Protein AF-J9EJA0-F1 (afdb_monomer_lite)

Organism: Wuchereria bancrofti (NCBI:txid6293)

Structure (mmCIF, N/CA/C/O backbone):
data_AF-J9EJA0-F1
#
_entry.id   AF-J9EJA0-F1
#
loop_
_atom_site.group_PDB
_atom_site.id
_atom_site.type_symbol
_atom_site.label_atom_id
_atom_site.label_alt_id
_atom_site.label_comp_id
_atom_site.label_asym_id
_atom_site.label_entity_id
_atom_site.label_seq_id
_atom_site.pdbx_PDB_ins_code
_atom_site.Cartn_x
_atom_site.Cartn_y
_atom_site.Cartn_z
_atom_site.occupancy
_atom_site.B_iso_or_equiv
_atom_site.auth_seq_id
_atom_site.auth_comp_id
_atom_site.auth_asym_id
_atom_site.auth_atom_id
_atom_site.pdbx_PDB_model_num
ATOM 1 N N . SER A 1 1 ? -12.174 -4.140 -6.783 1.00 73.62 1 SER A N 1
ATOM 2 C CA . SER A 1 1 ? -11.331 -4.718 -7.859 1.00 73.62 1 SER A CA 1
ATOM 3 C C . SER A 1 1 ? -11.895 -6.058 -8.311 1.00 73.62 1 SER A C 1
ATOM 5 O O . SER A 1 1 ? -12.292 -6.842 -7.456 1.00 73.62 1 SER A O 1
ATOM 7 N N . LYS A 1 2 ? -11.915 -6.357 -9.620 1.00 82.69 2 LYS A N 1
ATOM 8 C CA . LYS A 1 2 ? -12.312 -7.689 -10.129 1.00 82.69 2 LYS A CA 1
ATOM 9 C C . LYS A 1 2 ? -11.277 -8.779 -9.799 1.00 82.69 2 LYS A C 1
ATOM 11 O O . LYS A 1 2 ? -11.635 -9.946 -9.698 1.00 82.69 2 LYS A O 1
ATOM 16 N N . SER A 1 3 ? -10.019 -8.401 -9.556 1.00 87.31 3 SER A N 1
ATOM 17 C CA . SER A 1 3 ? -8.949 -9.337 -9.195 1.00 87.31 3 SER A CA 1
ATOM 18 C C . SER A 1 3 ? -9.059 -9.790 -7.739 1.00 87.31 3 SER A C 1
ATOM 20 O O . SER A 1 3 ? -8.931 -8.975 -6.821 1.00 87.31 3 SER A O 1
ATOM 22 N N . ASN A 1 4 ? -9.238 -11.098 -7.534 1.00 89.50 4 ASN A N 1
ATOM 23 C CA . ASN A 1 4 ? -9.249 -11.721 -6.206 1.00 89.50 4 ASN A CA 1
ATOM 24 C C . ASN A 1 4 ? -7.933 -11.460 -5.456 1.00 89.50 4 ASN A C 1
ATOM 26 O O . ASN A 1 4 ? -7.957 -11.163 -4.268 1.00 89.50 4 ASN A O 1
ATOM 30 N N . THR A 1 5 ? -6.798 -11.494 -6.161 1.00 86.94 5 THR A N 1
ATOM 31 C CA . THR A 1 5 ? -5.463 -11.249 -5.595 1.00 86.94 5 THR A CA 1
ATOM 32 C C . THR A 1 5 ? -5.332 -9.847 -5.015 1.00 86.94 5 THR A C 1
ATOM 34 O O . THR A 1 5 ? -4.801 -9.686 -3.919 1.00 86.94 5 THR A O 1
ATOM 37 N N . ILE A 1 6 ? -5.843 -8.837 -5.729 1.00 87.88 6 ILE A N 1
ATOM 38 C CA . ILE A 1 6 ? -5.840 -7.454 -5.238 1.00 87.88 6 ILE A CA 1
ATOM 39 C C . ILE A 1 6 ? -6.717 -7.355 -3.991 1.00 87.88 6 ILE A C 1
ATOM 41 O O . ILE A 1 6 ? -6.265 -6.835 -2.977 1.00 87.88 6 ILE A O 1
ATOM 45 N N . ARG A 1 7 ? -7.945 -7.893 -4.034 1.00 92.69 7 ARG A N 1
ATOM 46 C CA . ARG A 1 7 ? -8.862 -7.835 -2.882 1.00 92.69 7 ARG A CA 1
ATOM 47 C C . ARG A 1 7 ? -8.290 -8.542 -1.649 1.00 92.69 7 ARG A C 1
ATOM 49 O O . ARG A 1 7 ? -8.362 -7.985 -0.561 1.00 92.69 7 ARG A O 1
ATOM 56 N N . ALA A 1 8 ? -7.661 -9.705 -1.823 1.00 91.44 8 ALA A N 1
ATOM 57 C CA . ALA A 1 8 ? -7.012 -10.442 -0.737 1.00 91.44 8 ALA A CA 1
ATOM 58 C C . ALA A 1 8 ? -5.827 -9.673 -0.143 1.00 91.44 8 ALA A C 1
ATOM 60 O O . ALA A 1 8 ? -5.686 -9.606 1.076 1.00 91.44 8 ALA A O 1
ATOM 61 N N . CYS A 1 9 ? -5.010 -9.043 -0.992 1.00 88.69 9 CYS A N 1
ATOM 62 C CA . CYS A 1 9 ? -3.911 -8.197 -0.539 1.00 88.69 9 CYS A CA 1
ATOM 63 C C . CYS A 1 9 ? -4.429 -6.987 0.254 1.00 88.69 9 CYS A C 1
ATOM 65 O O . CYS A 1 9 ? -3.963 -6.756 1.364 1.00 88.69 9 CYS A O 1
ATOM 67 N N . CYS A 1 10 ? -5.445 -6.277 -0.250 1.00 91.31 10 CYS A N 1
ATOM 68 C CA . CYS A 1 10 ? -6.055 -5.151 0.462 1.00 91.31 10 CYS A CA 1
ATOM 69 C C . CYS A 1 10 ? -6.640 -5.563 1.821 1.00 91.31 10 CYS A C 1
ATOM 71 O O . CYS A 1 10 ? -6.399 -4.877 2.811 1.00 91.31 10 CYS A O 1
ATOM 73 N N . ALA A 1 11 ? -7.364 -6.686 1.884 1.00 94.31 11 ALA A N 1
ATOM 74 C CA . ALA A 1 11 ? -7.917 -7.195 3.137 1.00 94.31 11 ALA A CA 1
ATOM 75 C C . ALA A 1 11 ? -6.809 -7.522 4.151 1.00 94.31 11 ALA A C 1
ATOM 77 O O . ALA A 1 11 ? -6.893 -7.115 5.307 1.00 94.31 11 ALA A O 1
ATOM 78 N N . SER A 1 12 ? -5.74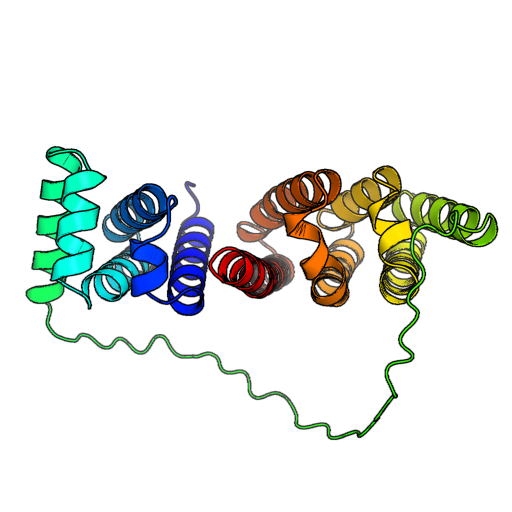0 -8.191 3.705 1.00 94.19 12 SER A N 1
ATOM 79 C CA . SER A 1 12 ? -4.587 -8.529 4.549 1.00 94.19 12 SER A CA 1
ATOM 80 C C . SER A 1 12 ? -3.867 -7.282 5.074 1.00 94.19 12 SER A C 1
ATOM 82 O O . SER A 1 12 ? -3.577 -7.197 6.263 1.00 94.19 12 SER A O 1
ATOM 84 N N . LEU A 1 13 ? -3.632 -6.281 4.219 1.00 91.38 13 LEU A N 1
ATOM 85 C CA . LEU A 1 13 ? -2.982 -5.027 4.614 1.00 91.38 13 LEU A CA 1
ATOM 86 C C . LEU A 1 13 ? -3.823 -4.222 5.608 1.00 91.38 13 LEU A C 1
ATOM 88 O O . LEU A 1 13 ? -3.268 -3.657 6.549 1.00 91.38 13 LEU A O 1
ATOM 92 N N . LEU A 1 14 ? -5.147 -4.187 5.424 1.00 93.12 14 LEU A N 1
ATOM 93 C CA . LEU A 1 14 ? -6.050 -3.515 6.357 1.00 93.12 14 LEU A CA 1
ATOM 94 C C . LEU A 1 14 ? -6.030 -4.191 7.733 1.00 93.12 14 LEU A C 1
ATOM 96 O O . LEU A 1 14 ? -5.915 -3.505 8.743 1.00 93.12 14 LEU A O 1
ATOM 100 N N . VAL A 1 15 ? -6.073 -5.524 7.774 1.00 94.62 15 VAL A N 1
ATOM 101 C CA . VAL A 1 15 ? -5.943 -6.284 9.026 1.00 94.62 15 VAL A CA 1
ATOM 102 C C . VAL A 1 15 ? -4.603 -6.000 9.706 1.00 94.62 15 VAL A C 1
ATOM 104 O O . VAL A 1 15 ? -4.598 -5.610 10.870 1.00 94.62 15 VAL A O 1
ATOM 107 N N . LYS A 1 16 ? -3.482 -6.083 8.975 1.00 92.06 16 LYS A N 1
ATOM 108 C CA . LYS A 1 16 ? -2.142 -5.770 9.509 1.00 92.06 16 LYS A CA 1
ATOM 109 C C . LYS A 1 16 ? -2.052 -4.345 10.062 1.00 92.06 16 LYS A C 1
ATOM 111 O O . LYS A 1 16 ? -1.334 -4.099 11.030 1.00 92.06 16 LYS A O 1
ATOM 116 N N . LEU A 1 17 ? -2.755 -3.389 9.452 1.00 90.62 17 LEU A N 1
ATOM 117 C CA . LEU A 1 17 ? -2.833 -2.021 9.962 1.00 90.62 17 LEU A CA 1
ATOM 118 C C . LEU A 1 17 ? -3.588 -1.967 11.298 1.00 90.62 17 LEU A C 1
ATOM 120 O O . LEU A 1 17 ? -3.088 -1.356 12.239 1.00 90.62 17 LEU A O 1
ATOM 124 N N . VAL A 1 18 ? -4.748 -2.624 11.397 1.00 91.75 18 VAL A N 1
ATOM 125 C CA . VAL A 1 18 ? -5.539 -2.688 12.640 1.00 91.75 18 VAL A CA 1
ATOM 126 C C . VAL A 1 18 ? -4.760 -3.384 13.759 1.00 91.75 18 VAL A C 1
ATOM 128 O O . VAL A 1 18 ? -4.710 -2.861 14.868 1.00 91.75 18 VAL A O 1
ATOM 131 N N . GLU A 1 19 ? -4.086 -4.501 13.471 1.00 92.31 19 GLU A N 1
ATOM 132 C CA . GLU A 1 19 ? -3.209 -5.199 14.426 1.00 92.31 19 GLU A CA 1
ATOM 133 C C . GLU A 1 19 ? -2.108 -4.279 14.966 1.00 92.31 19 GLU A C 1
ATOM 135 O O . GLU A 1 19 ? -1.826 -4.275 16.162 1.00 92.31 19 GLU A O 1
ATOM 140 N N . ARG A 1 20 ? -1.504 -3.464 14.092 1.00 87.00 20 ARG A N 1
ATOM 141 C CA . ARG A 1 20 ? -0.437 -2.532 14.479 1.00 87.00 20 ARG A CA 1
ATOM 142 C C . ARG A 1 20 ? -0.919 -1.339 15.283 1.00 87.00 20 ARG A C 1
ATOM 144 O O . ARG A 1 20 ? -0.218 -0.916 16.199 1.00 87.00 20 ARG A O 1
ATOM 151 N N . LEU A 1 21 ? -2.064 -0.768 14.920 1.00 88.12 21 LEU A N 1
ATOM 152 C CA . LEU A 1 21 ? -2.684 0.299 15.705 1.00 88.12 21 LEU A CA 1
ATOM 153 C C . LEU A 1 21 ? -3.133 -0.228 17.073 1.00 88.12 21 LEU A C 1
ATOM 155 O O . LEU A 1 21 ? -3.083 0.501 18.063 1.00 88.12 21 LEU A O 1
ATOM 159 N N . GLY A 1 22 ? -3.535 -1.498 17.117 1.00 90.38 22 GLY A N 1
ATOM 160 C CA . GLY A 1 22 ? -4.263 -2.106 18.216 1.00 90.38 22 GLY A CA 1
ATOM 161 C C . GLY A 1 22 ? -5.769 -1.851 18.065 1.00 90.38 22 GLY A C 1
ATOM 162 O O . GLY A 1 22 ? -6.167 -0.744 17.684 1.00 90.38 22 GLY A O 1
ATOM 163 N N . PRO A 1 23 ? -6.631 -2.836 18.379 1.00 91.44 23 PRO A N 1
ATOM 164 C CA . PRO A 1 23 ? -8.071 -2.739 18.136 1.00 91.44 23 PRO A CA 1
ATOM 165 C C . PRO A 1 23 ? -8.718 -1.567 18.881 1.00 91.44 23 PRO A C 1
ATOM 167 O O . PRO A 1 23 ? -9.494 -0.831 18.286 1.00 91.44 23 PRO A O 1
ATOM 170 N N . VAL A 1 24 ? -8.327 -1.311 20.133 1.00 91.69 24 VAL A N 1
ATOM 171 C CA . VAL A 1 24 ? -8.851 -0.189 20.934 1.00 91.69 24 VAL A CA 1
ATOM 172 C C . VAL A 1 24 ? -8.568 1.166 20.275 1.00 91.69 24 VAL A C 1
ATOM 174 O O . VAL A 1 24 ? -9.471 1.987 20.129 1.00 91.69 24 VAL A O 1
ATOM 177 N N . ASN A 1 25 ? -7.337 1.390 19.808 1.00 90.81 25 ASN A N 1
ATOM 178 C CA . ASN A 1 25 ? -6.970 2.637 19.130 1.00 90.81 25 ASN A CA 1
ATOM 179 C C . ASN A 1 25 ? -7.632 2.749 17.751 1.00 90.81 25 ASN A C 1
ATOM 181 O O . ASN A 1 25 ? -7.999 3.842 17.327 1.00 90.81 25 ASN A O 1
ATOM 185 N N . ALA A 1 26 ? -7.795 1.627 17.045 1.00 91.19 26 ALA A N 1
ATOM 186 C CA . ALA A 1 26 ? -8.499 1.598 15.769 1.00 91.19 26 ALA A CA 1
ATOM 187 C C . ALA A 1 26 ? -9.985 1.963 15.931 1.00 91.19 26 ALA A C 1
ATOM 189 O O . ALA A 1 26 ? -10.513 2.674 15.080 1.00 91.19 26 ALA A O 1
ATOM 190 N N . ILE A 1 27 ? -10.628 1.530 17.023 1.00 93.31 27 ILE A N 1
ATOM 191 C CA . ILE A 1 27 ? -12.010 1.888 17.386 1.00 93.31 27 ILE A CA 1
ATOM 192 C C . ILE A 1 27 ? -12.122 3.363 17.778 1.00 93.31 27 ILE A C 1
ATOM 194 O O . ILE A 1 27 ? -13.033 4.050 17.329 1.00 93.31 27 ILE A O 1
ATOM 198 N N . GLY A 1 28 ? -11.180 3.866 18.580 1.00 89.75 28 GLY A N 1
ATOM 199 C CA . GLY A 1 28 ? -11.157 5.270 19.007 1.00 89.75 28 GLY A CA 1
ATOM 200 C C . GLY A 1 28 ? -10.751 6.268 17.914 1.00 89.75 28 GLY A C 1
ATOM 201 O O . GLY A 1 28 ? -10.810 7.476 18.132 1.00 89.75 28 GLY A O 1
ATOM 202 N N . SER A 1 29 ? -10.317 5.791 16.746 1.00 88.62 29 SER A N 1
ATOM 203 C CA . SER A 1 29 ? -9.863 6.634 15.641 1.00 88.62 29 SER A CA 1
ATOM 204 C C . SER A 1 29 ? -11.028 7.231 14.851 1.00 88.62 29 SER A C 1
ATOM 206 O O . SER A 1 29 ? -12.030 6.570 14.589 1.00 88.62 29 SER A O 1
ATOM 208 N N . VAL A 1 30 ? -10.838 8.447 14.329 1.00 88.44 30 VAL A N 1
ATOM 209 C CA . VAL A 1 30 ? -11.750 9.077 13.350 1.00 88.44 30 VAL A CA 1
ATOM 210 C C . VAL A 1 30 ? -11.919 8.251 12.068 1.00 88.44 30 VAL A C 1
ATOM 212 O O . VAL A 1 30 ? -12.890 8.417 11.334 1.00 88.44 30 VAL A O 1
ATOM 215 N N . GLU A 1 31 ? -10.979 7.342 11.801 1.00 89.00 31 GLU A N 1
ATOM 216 C CA . GLU A 1 31 ? -10.987 6.440 10.649 1.00 89.00 31 GLU A CA 1
ATOM 217 C C . GLU A 1 31 ? -11.770 5.139 10.900 1.00 89.00 31 GLU A C 1
ATOM 219 O O . GLU A 1 31 ? -11.965 4.355 9.967 1.00 89.00 31 GLU A O 1
ATOM 224 N N . PHE A 1 32 ? -12.270 4.912 12.123 1.00 93.19 32 PHE A N 1
ATOM 225 C CA . PHE A 1 32 ? -13.040 3.717 12.477 1.00 93.19 32 PHE A CA 1
ATOM 226 C C . PHE A 1 32 ? -14.184 3.391 11.498 1.00 93.19 32 PHE A C 1
ATOM 228 O O . PHE A 1 32 ? -14.238 2.240 11.050 1.00 93.19 32 PHE A O 1
ATOM 235 N N . PRO A 1 33 ? -15.043 4.350 11.074 1.00 93.19 33 PRO A N 1
ATOM 236 C CA . PRO A 1 33 ? -16.122 4.056 10.131 1.00 93.19 33 PRO A CA 1
ATOM 237 C C . PRO A 1 33 ? -15.594 3.451 8.825 1.00 93.19 33 PRO A C 1
ATOM 239 O O . PRO A 1 33 ? -16.187 2.521 8.280 1.00 93.19 33 PRO A O 1
ATOM 242 N N . ARG A 1 34 ? -14.435 3.919 8.339 1.00 92.56 34 ARG A N 1
ATOM 243 C CA . ARG A 1 34 ? -13.796 3.395 7.122 1.00 92.56 34 ARG A CA 1
ATOM 244 C C . ARG A 1 34 ? -13.192 2.011 7.334 1.00 92.56 34 ARG A C 1
ATOM 246 O O . ARG A 1 34 ? -13.284 1.175 6.433 1.00 92.56 34 ARG A O 1
ATOM 253 N N . PHE A 1 35 ? -12.609 1.746 8.503 1.00 94.00 35 PHE A N 1
ATOM 254 C CA . PHE A 1 35 ? -12.096 0.416 8.837 1.00 94.00 35 PHE A CA 1
ATOM 255 C C . PHE A 1 35 ? -13.217 -0.620 8.880 1.00 94.00 35 PHE A C 1
ATOM 257 O O . PHE A 1 35 ? -13.146 -1.622 8.165 1.00 94.00 35 PHE A O 1
ATOM 264 N N . VAL A 1 36 ? -14.267 -0.369 9.664 1.00 95.50 36 VAL A N 1
ATOM 265 C CA . VAL A 1 36 ? -15.338 -1.351 9.872 1.00 95.50 36 VAL A CA 1
ATOM 266 C C . VAL A 1 36 ? -16.151 -1.594 8.596 1.00 95.50 36 VAL A C 1
ATOM 268 O O . VAL A 1 36 ? -16.418 -2.747 8.266 1.00 95.50 36 VAL A O 1
ATOM 271 N N . THR A 1 37 ? -16.457 -0.556 7.808 1.00 95.06 37 THR A N 1
ATOM 272 C CA . THR A 1 37 ? -17.172 -0.715 6.525 1.00 95.06 37 THR A CA 1
ATOM 273 C C . THR A 1 37 ? -16.346 -1.491 5.501 1.00 95.06 37 THR A C 1
ATOM 275 O O . THR A 1 37 ? -16.864 -2.393 4.842 1.00 95.06 37 THR A O 1
ATOM 278 N N . SER A 1 38 ? -15.042 -1.218 5.402 1.00 95.75 38 SER A N 1
ATOM 279 C CA . SER A 1 38 ? -14.148 -1.957 4.500 1.00 95.75 38 SER A CA 1
ATOM 280 C C . SER A 1 38 ? -14.021 -3.428 4.903 1.00 95.75 38 SER A C 1
ATOM 282 O O . SER A 1 38 ? -14.089 -4.316 4.053 1.00 95.75 38 SER A O 1
ATOM 284 N N . LEU A 1 39 ? -13.880 -3.706 6.202 1.00 96.75 39 LEU A N 1
ATOM 285 C CA . LEU A 1 39 ? -13.834 -5.073 6.721 1.00 96.75 39 LEU A CA 1
ATOM 286 C C . LEU A 1 39 ? -15.160 -5.812 6.511 1.00 96.75 39 LEU A C 1
ATOM 288 O O . LEU A 1 39 ? -15.138 -6.987 6.145 1.00 96.75 39 LEU A O 1
ATOM 292 N N . LEU A 1 40 ? -16.299 -5.128 6.658 1.00 96.06 40 LEU A N 1
ATOM 293 C CA . LEU A 1 40 ? -17.626 -5.675 6.371 1.00 96.06 40 LEU A CA 1
ATOM 294 C C . LEU A 1 40 ? -17.785 -6.049 4.893 1.00 96.06 40 LEU A C 1
ATOM 296 O O . LEU A 1 40 ? -18.286 -7.133 4.583 1.00 96.06 40 LEU A O 1
ATOM 300 N N . LEU A 1 41 ? -17.296 -5.203 3.982 1.00 95.81 41 LEU A N 1
ATOM 301 C CA . LEU A 1 41 ? -17.247 -5.520 2.554 1.00 95.81 41 LEU A CA 1
ATOM 302 C C . LEU A 1 41 ? -16.388 -6.764 2.288 1.00 95.81 41 LEU A C 1
ATOM 304 O O . LEU A 1 41 ? -16.821 -7.664 1.567 1.00 95.81 41 LEU A O 1
ATOM 308 N N . PHE A 1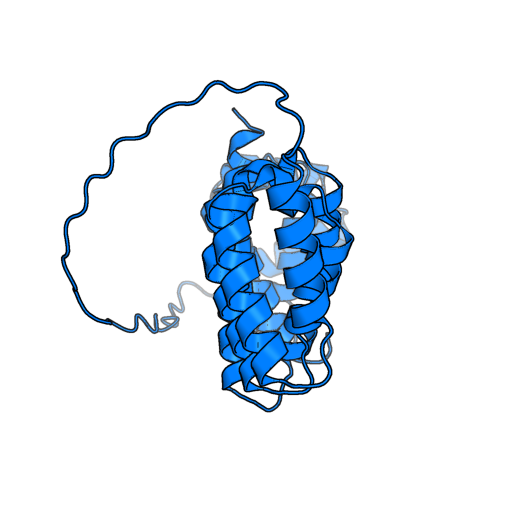 42 ? -15.201 -6.858 2.897 1.00 96.81 42 PHE A N 1
ATOM 309 C CA . PHE A 1 42 ? -14.342 -8.034 2.741 1.00 96.81 42 PHE A CA 1
ATOM 310 C C . PHE A 1 42 ? -14.973 -9.297 3.325 1.00 96.81 42 PHE A C 1
ATOM 312 O O . PHE A 1 42 ? -14.948 -10.332 2.666 1.00 96.81 42 PHE A O 1
ATOM 319 N N . ALA A 1 43 ? -15.603 -9.224 4.499 1.00 96.25 43 ALA A N 1
ATOM 320 C CA . ALA A 1 43 ? -16.232 -10.363 5.173 1.00 96.25 43 ALA A CA 1
ATOM 321 C C . ALA A 1 43 ? -17.362 -11.022 4.358 1.00 96.25 43 ALA A C 1
ATOM 323 O O . ALA A 1 43 ? -17.694 -12.191 4.588 1.00 96.25 43 ALA A O 1
ATOM 324 N N . ARG A 1 44 ? -17.916 -10.290 3.383 1.00 94.62 44 ARG A N 1
ATOM 325 C CA . ARG A 1 44 ? -18.986 -10.721 2.470 1.00 94.62 44 ARG A CA 1
ATOM 326 C C . ARG A 1 44 ? -18.516 -10.956 1.027 1.00 94.62 44 ARG A C 1
ATOM 328 O O . ARG A 1 44 ? -19.346 -11.188 0.154 1.00 94.62 44 ARG A O 1
ATOM 335 N N . ASP A 1 45 ? -17.209 -10.923 0.757 1.00 96.56 45 ASP A N 1
ATOM 336 C CA . ASP A 1 45 ? -16.643 -11.132 -0.585 1.00 96.56 45 ASP A CA 1
ATOM 337 C C . ASP A 1 45 ? -17.026 -12.497 -1.200 1.00 96.56 45 ASP A C 1
ATOM 339 O O . ASP A 1 45 ? -17.263 -13.478 -0.504 1.00 96.56 45 ASP A O 1
ATOM 343 N N . ALA A 1 46 ? -17.032 -12.634 -2.525 1.00 93.62 46 ALA A N 1
ATOM 344 C CA . ALA A 1 46 ? -17.255 -13.938 -3.163 1.00 93.62 46 ALA A CA 1
ATOM 345 C C . ALA A 1 46 ? -16.079 -14.919 -2.951 1.00 93.62 46 ALA A C 1
ATOM 347 O O . ALA A 1 46 ? -16.268 -16.138 -2.925 1.00 93.62 46 ALA A O 1
ATOM 348 N N . ASN A 1 47 ? -14.861 -14.410 -2.747 1.00 94.44 47 ASN A N 1
ATOM 349 C CA . ASN A 1 47 ? -13.668 -15.214 -2.502 1.00 94.44 47 ASN A CA 1
ATOM 350 C C . ASN A 1 47 ? -13.535 -15.601 -1.016 1.00 94.44 47 ASN A C 1
ATOM 352 O O . ASN A 1 47 ? -13.580 -14.745 -0.135 1.00 94.44 47 ASN A O 1
ATOM 356 N N . VAL A 1 48 ? -13.323 -16.894 -0.744 1.00 93.19 48 VAL A N 1
ATOM 357 C CA . VAL A 1 48 ? -13.234 -17.440 0.623 1.00 93.19 48 VAL A CA 1
ATOM 358 C C . VAL A 1 48 ? -12.112 -16.785 1.427 1.00 93.19 48 VAL A C 1
ATOM 360 O O . VAL A 1 48 ? -12.352 -16.372 2.555 1.00 93.19 48 VAL A O 1
ATOM 363 N N . THR A 1 49 ? -10.912 -16.650 0.859 1.00 93.44 49 THR A N 1
ATOM 364 C CA . THR A 1 49 ? -9.757 -16.067 1.555 1.00 93.44 49 THR A CA 1
ATOM 365 C C . THR A 1 49 ? -10.036 -14.624 1.960 1.00 93.44 49 THR A C 1
ATOM 367 O O . THR A 1 49 ? -9.861 -14.279 3.123 1.00 93.44 49 THR A O 1
ATOM 370 N N . VAL A 1 50 ? -10.557 -13.806 1.036 1.00 95.81 50 VAL A N 1
ATOM 371 C CA . VAL A 1 50 ? -10.934 -12.410 1.325 1.00 95.81 50 VAL A CA 1
ATOM 372 C C . VAL A 1 50 ? -11.983 -12.348 2.437 1.00 95.81 50 VAL A C 1
ATOM 374 O O . VAL A 1 50 ? -11.821 -11.574 3.382 1.00 95.81 50 VAL A O 1
ATOM 377 N N . ARG A 1 51 ? -13.013 -13.208 2.372 1.00 96.19 51 ARG A N 1
ATOM 378 C CA . ARG A 1 51 ? -14.031 -13.303 3.430 1.00 96.19 51 ARG A CA 1
ATOM 379 C C . ARG A 1 51 ? -13.449 -13.613 4.785 1.00 96.19 51 ARG A C 1
ATOM 381 O O . ARG A 1 51 ? -13.801 -12.942 5.749 1.00 96.19 51 ARG A O 1
ATOM 388 N N . GLN A 1 52 ? -12.601 -14.632 4.875 1.00 95.19 52 GLN A N 1
ATOM 389 C CA . GLN A 1 52 ? -12.050 -15.034 6.164 1.00 95.19 52 GLN A CA 1
ATOM 390 C C . GLN A 1 52 ? -11.139 -13.949 6.738 1.00 95.19 52 GLN A C 1
ATOM 392 O O . GLN A 1 52 ? -11.237 -13.650 7.924 1.00 95.19 52 GLN A O 1
ATOM 397 N N . THR A 1 53 ? -10.343 -13.275 5.903 1.00 96.19 53 THR A N 1
ATOM 398 C CA . THR A 1 53 ? -9.542 -12.125 6.344 1.00 96.19 53 THR A CA 1
ATOM 399 C C . THR A 1 53 ? -10.416 -10.969 6.842 1.00 96.19 53 THR A C 1
ATOM 401 O O . THR A 1 53 ? -10.134 -10.406 7.897 1.00 96.19 53 THR A O 1
ATOM 404 N N . GLY A 1 54 ? -11.508 -10.640 6.142 1.00 96.69 54 GLY A N 1
ATOM 405 C CA . GLY A 1 54 ? -12.453 -9.611 6.594 1.00 96.69 54 GLY A CA 1
ATOM 406 C C . GLY A 1 54 ? -13.111 -9.961 7.931 1.00 96.69 54 GLY A C 1
ATOM 407 O O . GLY A 1 54 ? -13.136 -9.139 8.845 1.00 96.69 54 GLY A O 1
ATOM 408 N N . LYS A 1 55 ? -13.572 -11.210 8.081 1.00 96.12 55 LYS A N 1
ATOM 409 C CA . LYS A 1 55 ? -14.145 -11.723 9.335 1.00 96.12 55 LYS A CA 1
ATOM 410 C C . LYS A 1 55 ? -13.153 -11.683 10.492 1.00 96.12 55 LYS A C 1
ATOM 412 O O . LYS A 1 55 ? -13.530 -11.297 11.593 1.00 96.12 55 LYS A O 1
ATOM 417 N N . TYR A 1 56 ? -11.898 -12.043 10.237 1.00 96.00 56 TYR A N 1
ATOM 418 C CA . TYR A 1 56 ? -10.831 -11.938 11.226 1.00 96.00 56 TYR A CA 1
ATOM 419 C C . TYR A 1 56 ? -10.646 -10.490 11.701 1.00 96.00 56 TYR A C 1
ATOM 421 O O . TYR A 1 56 ? -10.622 -10.249 12.904 1.00 96.00 56 TYR A O 1
ATOM 429 N N . GLY A 1 57 ? -10.606 -9.519 10.783 1.00 96.19 57 GLY A N 1
ATOM 430 C CA . GLY A 1 57 ? -10.499 -8.105 11.152 1.00 96.19 57 GLY A CA 1
ATOM 431 C C . GLY A 1 57 ? -11.697 -7.591 11.960 1.00 96.19 57 GLY A C 1
ATOM 432 O O . GLY A 1 57 ? -11.502 -6.859 12.926 1.00 96.19 57 GLY A O 1
ATOM 433 N N . ILE A 1 58 ? -12.925 -8.004 11.622 1.00 96.25 58 ILE A N 1
ATOM 434 C CA . ILE A 1 58 ? -14.123 -7.667 12.418 1.00 96.25 58 ILE A CA 1
ATOM 435 C C . ILE A 1 58 ? -14.011 -8.255 13.822 1.00 96.25 58 ILE A C 1
ATOM 437 O O . ILE A 1 58 ? -14.215 -7.537 14.796 1.00 96.25 58 ILE A O 1
ATOM 441 N N . ARG A 1 59 ? -13.627 -9.532 13.929 1.00 94.75 59 ARG A N 1
ATOM 442 C CA . ARG A 1 59 ? -13.420 -10.197 15.219 1.00 94.75 59 ARG A CA 1
ATOM 443 C C . ARG A 1 59 ? -12.351 -9.500 16.054 1.00 94.75 59 ARG A C 1
ATOM 445 O O . ARG A 1 59 ? -12.503 -9.417 17.263 1.00 94.75 59 ARG A O 1
ATOM 452 N N . LEU A 1 60 ? -11.272 -9.034 15.426 1.00 94.81 60 LEU A N 1
ATOM 453 C CA . LEU A 1 60 ? -10.201 -8.303 16.098 1.00 94.81 60 LEU A CA 1
ATOM 454 C C . LEU A 1 60 ? -10.725 -6.999 16.719 1.00 94.81 60 LEU A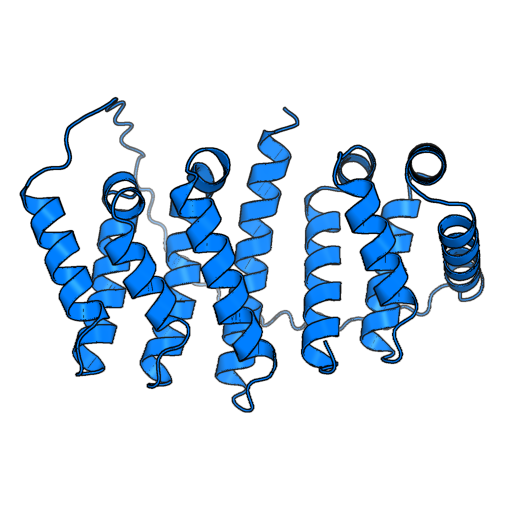 C 1
ATOM 456 O O . LEU A 1 60 ? -10.407 -6.708 17.867 1.00 94.81 60 LEU A O 1
ATOM 460 N N . LEU A 1 61 ? -11.561 -6.247 15.995 1.00 94.56 61 LEU A N 1
ATOM 461 C CA . LEU A 1 61 ? -12.197 -5.030 16.515 1.00 94.56 61 LEU A CA 1
ATOM 462 C C . LEU A 1 61 ? -13.244 -5.339 17.597 1.00 94.56 61 LEU A C 1
ATOM 464 O O . LEU A 1 61 ? -13.315 -4.635 18.598 1.00 94.56 61 LEU A O 1
ATOM 468 N N . SER A 1 62 ? -14.018 -6.413 17.451 1.00 93.00 62 SER A N 1
ATOM 469 C CA . SER A 1 62 ? -15.076 -6.768 18.403 1.00 93.00 62 SER A CA 1
ATOM 470 C C . SER A 1 62 ? -14.562 -7.410 19.699 1.00 93.00 62 SER A C 1
ATOM 472 O O . SER A 1 62 ? -15.359 -7.913 20.476 1.00 93.00 62 SER A O 1
ATOM 474 N N . GLN A 1 63 ? -13.249 -7.453 19.956 1.00 89.25 63 GLN A N 1
ATOM 475 C CA . GLN A 1 63 ? -12.715 -7.991 21.218 1.00 89.25 63 GLN A CA 1
ATOM 476 C C . GLN A 1 63 ? -13.058 -7.105 22.424 1.00 89.25 63 GLN A C 1
ATOM 478 O O . GLN A 1 63 ? -13.157 -7.598 23.545 1.00 89.25 63 GLN A O 1
ATOM 483 N N . SER A 1 64 ? -13.234 -5.800 22.204 1.00 86.25 64 SER A N 1
ATOM 484 C CA . SER A 1 64 ? -13.619 -4.830 23.232 1.00 86.25 64 SER A CA 1
ATOM 485 C C . SER A 1 64 ? -15.085 -4.435 23.052 1.00 86.25 64 SER A C 1
ATOM 487 O O . SER A 1 64 ? -15.360 -3.335 22.578 1.00 86.25 64 SER A O 1
ATOM 489 N N . ASN A 1 65 ? -15.999 -5.350 23.407 1.00 82.69 65 ASN A N 1
ATOM 490 C CA . ASN A 1 65 ? -17.444 -5.256 23.136 1.00 82.69 65 ASN A CA 1
ATOM 491 C C . ASN A 1 65 ? -18.030 -3.860 23.413 1.00 82.69 65 ASN A C 1
ATOM 493 O O . ASN A 1 65 ? -18.544 -3.238 22.493 1.00 82.69 65 ASN A O 1
ATOM 497 N N . ASP A 1 66 ? -17.857 -3.312 24.620 1.00 89.62 66 ASP A N 1
ATOM 498 C CA . ASP A 1 66 ? -18.489 -2.034 24.992 1.00 89.62 66 ASP A CA 1
ATOM 499 C C . ASP A 1 66 ? -18.023 -0.848 24.127 1.00 89.62 66 ASP A C 1
ATOM 501 O O . ASP A 1 66 ? -18.825 -0.015 23.701 1.00 89.62 66 ASP A O 1
ATOM 505 N N . LEU A 1 67 ? -16.717 -0.769 23.842 1.00 91.75 67 LEU A N 1
ATOM 506 C CA . LEU A 1 67 ? -16.147 0.293 23.006 1.00 91.75 67 LEU A CA 1
ATOM 507 C C . LEU A 1 67 ? -16.553 0.124 21.543 1.00 91.75 67 LEU A C 1
ATOM 509 O O . LEU A 1 67 ? -16.844 1.104 20.855 1.00 91.75 67 LEU A O 1
ATOM 513 N N . PHE A 1 68 ? -16.548 -1.119 21.069 1.00 94.75 68 PHE A N 1
ATOM 514 C CA . PHE A 1 68 ? -16.910 -1.455 19.704 1.00 94.75 68 PHE A CA 1
ATOM 515 C C . PHE A 1 68 ? -18.385 -1.145 19.433 1.00 94.75 68 PHE A C 1
ATOM 517 O O . PHE A 1 68 ? -18.686 -0.462 18.455 1.00 94.75 68 PHE A O 1
ATOM 524 N N . ASP A 1 69 ? -19.285 -1.563 20.320 1.00 94.06 69 ASP A N 1
ATOM 525 C CA . ASP A 1 69 ? -20.728 -1.366 20.178 1.00 94.06 69 ASP A CA 1
ATOM 526 C C . ASP A 1 69 ? -21.098 0.122 20.186 1.00 94.06 69 ASP A C 1
ATOM 528 O O . ASP A 1 69 ? -21.879 0.585 19.345 1.00 94.06 69 ASP A O 1
ATOM 532 N N . ASP A 1 70 ? -20.488 0.909 21.079 1.00 94.81 70 ASP A N 1
ATOM 533 C CA . ASP A 1 70 ? -20.695 2.356 21.114 1.00 94.81 70 ASP A CA 1
ATOM 534 C C . ASP A 1 70 ? -20.192 3.039 19.830 1.00 94.81 70 ASP A C 1
ATOM 536 O O . ASP A 1 70 ? -20.901 3.866 19.243 1.00 94.81 70 ASP A O 1
ATOM 540 N N . ALA A 1 71 ? -19.007 2.659 19.344 1.00 93.94 71 ALA A N 1
ATOM 541 C CA . ALA A 1 71 ? -18.443 3.203 18.112 1.00 93.94 71 ALA A CA 1
ATOM 542 C C . ALA A 1 71 ? -19.268 2.821 16.872 1.00 93.94 71 ALA A C 1
ATOM 544 O O . ALA A 1 71 ? -19.523 3.674 16.016 1.00 93.94 71 ALA A O 1
ATOM 545 N N . VAL A 1 72 ? -19.732 1.570 16.782 1.00 95.38 72 VAL A N 1
ATOM 546 C CA . VAL A 1 72 ? -20.616 1.073 15.713 1.00 95.38 72 VAL A CA 1
ATOM 547 C C . VAL A 1 72 ? -21.922 1.856 15.691 1.00 95.38 72 VAL A C 1
ATOM 549 O O . VAL A 1 72 ? -22.327 2.342 14.634 1.00 95.38 72 VAL A O 1
ATOM 552 N N . ARG A 1 73 ? -22.555 2.037 16.855 1.00 94.12 73 ARG A N 1
ATOM 553 C CA . ARG A 1 73 ? -23.811 2.785 16.989 1.00 94.12 73 ARG A CA 1
ATOM 554 C C . ARG A 1 73 ? -23.679 4.237 16.529 1.00 94.12 73 ARG A C 1
ATOM 556 O O . ARG A 1 73 ? -24.608 4.762 15.922 1.00 94.12 73 ARG A O 1
ATOM 563 N N . LYS A 1 74 ? -22.539 4.877 16.804 1.00 93.88 74 LYS A N 1
ATOM 564 C CA . LYS A 1 74 ? -22.253 6.265 16.397 1.00 93.88 74 LYS A CA 1
ATOM 565 C C . LYS A 1 74 ? -21.903 6.406 14.914 1.00 93.88 74 LYS A C 1
ATOM 567 O O . LYS A 1 74 ? -22.126 7.470 14.346 1.00 93.88 74 LYS A O 1
ATOM 572 N N . SER A 1 75 ? -21.327 5.367 14.313 1.00 92.00 75 SER A N 1
ATOM 573 C CA . SER A 1 75 ? -20.656 5.470 13.011 1.00 92.00 75 SER A CA 1
ATOM 574 C C . SER A 1 75 ? -21.434 4.870 11.845 1.00 92.00 75 SER A C 1
ATOM 576 O O . SER A 1 75 ? -21.232 5.303 10.713 1.00 92.00 75 SER A O 1
ATOM 578 N N . LEU A 1 76 ? -22.268 3.855 12.094 1.00 93.31 76 LEU A N 1
ATOM 579 C CA . LEU A 1 76 ? -22.905 3.050 11.049 1.00 93.31 76 LEU A CA 1
ATOM 580 C C . LEU A 1 76 ? -24.417 3.263 10.979 1.00 93.31 76 LEU A C 1
ATOM 582 O O . LEU A 1 76 ? -25.110 3.384 11.997 1.00 93.31 76 LEU A O 1
ATOM 586 N N . ASN A 1 77 ? -24.948 3.236 9.755 1.00 93.56 77 ASN A N 1
ATOM 587 C CA . ASN A 1 77 ? -26.393 3.271 9.539 1.00 93.56 77 ASN A CA 1
ATOM 588 C C . ASN A 1 77 ? -27.058 1.928 9.905 1.00 93.56 77 ASN A C 1
ATOM 590 O O . ASN A 1 77 ? -26.389 0.923 10.135 1.00 93.56 77 ASN A O 1
ATOM 594 N N . GLU A 1 78 ? -28.391 1.905 9.975 1.00 92.56 78 GLU A N 1
ATOM 595 C CA . GLU A 1 78 ? -29.144 0.717 10.410 1.00 92.56 78 GLU A CA 1
ATOM 596 C C . GLU A 1 78 ? -28.875 -0.518 9.534 1.00 92.56 78 GLU A C 1
ATOM 598 O O . GLU A 1 78 ? -28.641 -1.610 10.043 1.00 92.56 78 GLU A O 1
ATOM 603 N N . SER A 1 79 ? -28.817 -0.338 8.212 1.00 92.81 79 SER A N 1
ATOM 604 C CA . SER A 1 79 ? -28.517 -1.423 7.271 1.00 92.81 79 SER A CA 1
ATOM 605 C C . SER A 1 79 ? -27.105 -1.982 7.482 1.00 92.81 79 SER A C 1
ATOM 607 O O . SER A 1 79 ? -26.898 -3.194 7.495 1.00 92.81 79 SER A O 1
ATOM 609 N N . GLU A 1 80 ? -26.106 -1.120 7.668 1.00 93.25 80 GLU A N 1
ATOM 610 C CA . GLU A 1 80 ? -24.729 -1.534 7.962 1.00 93.25 80 GLU A CA 1
ATOM 611 C C . GLU A 1 80 ? -24.624 -2.274 9.296 1.00 93.25 80 GLU A C 1
ATOM 613 O O . GLU A 1 80 ? -23.934 -3.291 9.363 1.00 93.25 80 GLU A O 1
ATOM 618 N N . ARG A 1 81 ? -25.347 -1.816 10.325 1.00 94.50 81 ARG A N 1
ATOM 619 C CA . ARG A 1 81 ? -25.417 -2.486 11.631 1.00 94.50 81 ARG A CA 1
ATOM 620 C C . ARG A 1 81 ? -26.051 -3.869 11.525 1.00 94.50 81 ARG A C 1
ATOM 622 O O . ARG A 1 81 ? -25.481 -4.828 12.037 1.00 94.50 81 ARG A O 1
ATOM 629 N N . GLN A 1 82 ? -27.147 -4.002 10.783 1.00 94.25 82 GLN A N 1
ATOM 630 C CA . GLN A 1 82 ? -27.775 -5.300 10.537 1.00 94.25 82 GLN A CA 1
ATOM 631 C C . GLN A 1 82 ? -26.820 -6.266 9.819 1.00 94.25 82 GLN A C 1
ATOM 633 O O . GLN A 1 82 ? -26.621 -7.399 10.254 1.00 94.25 82 GLN A O 1
ATOM 638 N N . ASN A 1 83 ? -26.155 -5.793 8.762 1.00 94.00 83 ASN A N 1
ATOM 639 C CA . ASN A 1 83 ? -25.167 -6.582 8.028 1.00 94.00 83 ASN A CA 1
ATOM 640 C C . ASN A 1 83 ? -23.975 -6.999 8.909 1.00 94.00 83 ASN A C 1
ATOM 642 O O . ASN A 1 83 ? -23.451 -8.104 8.762 1.00 94.00 83 ASN A O 1
ATOM 646 N N . LEU A 1 84 ? -23.520 -6.114 9.798 1.00 95.06 84 LEU A N 1
ATOM 647 C CA . LEU A 1 84 ? -22.445 -6.403 10.742 1.00 95.06 84 LEU A CA 1
ATOM 648 C C . LEU A 1 84 ? -22.868 -7.475 11.753 1.00 95.06 84 LEU A C 1
ATOM 650 O O . LEU A 1 84 ? -22.109 -8.420 11.966 1.00 95.06 84 LEU A O 1
ATOM 654 N N . ASN A 1 85 ? -24.080 -7.376 12.303 1.00 94.12 85 ASN A N 1
ATOM 655 C CA . ASN A 1 85 ? -24.635 -8.367 13.227 1.00 94.12 85 ASN A CA 1
ATOM 656 C C . ASN A 1 85 ? -24.728 -9.753 12.578 1.00 94.12 85 ASN A C 1
ATOM 658 O O . ASN A 1 85 ? -24.265 -10.732 13.156 1.00 94.12 85 ASN A O 1
ATOM 662 N N . GLU A 1 86 ? -25.201 -9.845 11.332 1.00 94.19 86 GLU A N 1
ATOM 663 C CA . GLU A 1 86 ? -25.228 -11.114 10.589 1.00 94.19 86 GLU A CA 1
ATOM 664 C C . GLU A 1 86 ? -23.836 -11.749 10.450 1.00 94.19 86 GLU A C 1
ATOM 666 O O . GLU A 1 86 ? -23.678 -12.974 10.548 1.00 94.19 86 GLU A O 1
ATOM 671 N N . VAL A 1 87 ? -22.813 -10.922 10.211 1.00 94.50 87 VAL A N 1
ATOM 672 C CA . VAL A 1 87 ? -21.424 -11.375 10.099 1.00 94.50 87 VAL A CA 1
ATOM 673 C C . VAL A 1 87 ? -20.866 -11.799 11.456 1.00 94.50 87 VAL A C 1
ATOM 675 O O . VAL A 1 87 ? -20.237 -12.856 11.521 1.00 94.50 87 VAL A O 1
ATOM 678 N N . LEU A 1 88 ? -21.110 -11.034 12.521 1.00 93.75 88 LEU A N 1
ATOM 679 C CA . LEU A 1 88 ? -20.711 -11.376 13.890 1.00 93.75 88 LEU A CA 1
ATOM 680 C C . LEU A 1 88 ? -21.363 -12.682 14.345 1.00 93.75 88 LEU A C 1
ATOM 682 O O . LEU A 1 88 ? -20.670 -13.586 14.810 1.00 93.75 88 LEU A O 1
ATOM 686 N N . ASP A 1 89 ? -22.655 -12.855 14.087 1.00 92.25 89 ASP A N 1
ATOM 687 C CA . ASP A 1 89 ? -23.354 -14.106 14.351 1.00 92.25 89 ASP A CA 1
ATOM 688 C C . ASP A 1 89 ? -22.753 -15.267 13.553 1.00 92.25 89 ASP A C 1
ATOM 690 O O . ASP A 1 89 ? -22.592 -16.375 14.063 1.00 92.25 89 ASP A O 1
ATOM 694 N N . ALA A 1 90 ? -22.393 -15.042 12.285 1.00 89.81 90 ALA A N 1
ATOM 695 C CA . ALA A 1 90 ? -21.743 -16.061 11.468 1.00 89.81 90 ALA A CA 1
ATOM 696 C C . ALA A 1 90 ? -20.333 -16.419 11.969 1.00 89.81 90 ALA A C 1
ATOM 698 O O . ALA A 1 90 ? -19.906 -17.560 11.776 1.00 89.81 90 ALA A O 1
ATOM 699 N N . ILE A 1 91 ? -19.616 -15.472 12.580 1.00 90.62 91 ILE A N 1
ATOM 700 C CA . ILE A 1 91 ? -18.325 -15.702 13.244 1.00 90.62 91 ILE A CA 1
ATOM 701 C C . ILE A 1 91 ? -18.540 -16.521 14.526 1.00 90.62 91 ILE A C 1
ATOM 703 O O . ILE A 1 91 ? -17.837 -17.509 14.730 1.00 90.62 91 ILE A O 1
ATOM 707 N N . ASN A 1 92 ? -19.540 -16.166 15.336 1.00 85.38 92 ASN A N 1
ATOM 708 C CA . ASN A 1 92 ? -19.841 -16.817 16.614 1.00 85.38 92 ASN A CA 1
ATOM 709 C C . ASN A 1 92 ? -20.394 -18.241 16.441 1.00 85.38 92 ASN A C 1
ATOM 711 O O . ASN A 1 92 ? -20.019 -19.142 17.187 1.00 85.38 92 ASN A O 1
ATOM 715 N N . ARG A 1 93 ? -21.234 -18.479 15.421 1.00 80.44 93 ARG A N 1
ATOM 716 C CA . ARG A 1 93 ? -21.782 -19.813 15.101 1.00 80.44 93 ARG A CA 1
ATOM 717 C C . ARG A 1 93 ? -20.727 -20.804 14.608 1.00 80.44 93 ARG A C 1
ATOM 719 O O . ARG A 1 93 ? -20.898 -22.004 14.783 1.00 80.44 93 ARG A O 1
ATOM 726 N N . ARG A 1 94 ? -19.661 -20.330 13.958 1.00 65.06 94 ARG A N 1
ATOM 727 C CA . ARG A 1 94 ? -18.592 -21.174 13.395 1.00 65.06 94 ARG A CA 1
ATOM 728 C C . ARG A 1 94 ? -17.382 -21.260 14.324 1.00 65.06 94 ARG A C 1
ATOM 730 O O . ARG A 1 94 ? -16.266 -21.046 13.864 1.00 65.06 94 ARG A O 1
ATOM 737 N N . GLY A 1 95 ? -17.594 -21.528 15.614 1.00 50.31 95 GLY A N 1
ATOM 738 C CA . GLY A 1 95 ? -16.510 -21.677 16.590 1.00 50.31 95 GLY A CA 1
ATOM 739 C C . GLY A 1 95 ? -15.266 -22.365 16.001 1.00 50.31 95 GLY A C 1
ATOM 740 O O . GLY A 1 95 ? -15.355 -23.483 15.515 1.00 50.31 95 GLY A O 1
ATOM 741 N N . LEU A 1 96 ? -14.144 -21.638 16.008 1.00 44.84 96 LEU A N 1
ATOM 742 C CA . LEU A 1 96 ? -12.770 -22.100 15.781 1.00 44.84 96 LEU A CA 1
ATOM 743 C C . LEU A 1 96 ? -12.540 -23.117 14.635 1.00 44.84 96 LEU A C 1
ATOM 745 O O . LEU A 1 96 ? -12.124 -24.245 14.871 1.00 44.84 96 LEU A O 1
ATOM 749 N N . GLU A 1 97 ? -12.653 -22.699 13.374 1.00 41.91 97 GLU A N 1
ATOM 750 C CA . GLU A 1 97 ? -11.744 -23.266 12.366 1.00 41.91 97 GLU A CA 1
ATOM 751 C C . GLU A 1 97 ? -10.497 -22.384 12.314 1.00 41.91 97 GLU A C 1
ATOM 753 O O . GLU A 1 97 ? -10.413 -21.432 11.536 1.00 41.91 97 GLU A O 1
ATOM 758 N N . GLU A 1 98 ? -9.525 -22.687 13.180 1.00 42.59 98 GLU A N 1
ATOM 759 C CA . GLU A 1 98 ? -8.135 -22.284 12.969 1.00 42.59 98 GLU A CA 1
ATOM 760 C C . GLU A 1 98 ? -7.623 -22.993 11.714 1.00 42.59 98 GLU A C 1
ATOM 762 O O . GLU A 1 98 ? -6.879 -23.971 11.763 1.00 42.59 98 GLU A O 1
ATOM 767 N N . THR A 1 99 ? -8.020 -22.511 10.538 1.00 39.53 99 THR A N 1
ATOM 768 C CA . THR A 1 99 ? -7.214 -22.775 9.356 1.00 39.53 99 THR A CA 1
ATOM 769 C C . THR A 1 99 ? -5.973 -21.923 9.533 1.00 39.53 99 THR A C 1
ATOM 771 O O . THR A 1 99 ? -5.993 -20.726 9.248 1.00 39.53 99 THR A O 1
ATOM 774 N N . SER A 1 100 ? -4.934 -22.548 10.097 1.00 41.62 100 SER A N 1
ATOM 775 C CA . SER A 1 100 ? -3.549 -22.099 10.059 1.00 41.62 100 SER A CA 1
ATOM 776 C C . SER A 1 100 ? -3.319 -21.371 8.739 1.00 41.62 100 SER A C 1
ATOM 778 O O . SER A 1 100 ? -3.189 -21.976 7.672 1.00 41.62 100 SER A O 1
ATOM 780 N N . LEU A 1 101 ? -3.336 -20.040 8.804 1.00 40.88 101 LEU A N 1
ATOM 781 C CA . LEU A 1 101 ? -2.705 -19.221 7.796 1.00 40.88 101 LEU A CA 1
ATOM 782 C C . LEU A 1 101 ? -1.237 -19.537 7.995 1.00 40.88 101 LEU A C 1
ATOM 784 O O . LEU A 1 101 ? -0.596 -18.948 8.860 1.00 40.88 101 LEU A O 1
ATOM 788 N N . ALA A 1 102 ? -0.768 -20.558 7.276 1.00 31.81 102 ALA A N 1
ATOM 789 C CA . ALA A 1 102 ? 0.614 -20.969 7.269 1.00 31.81 102 ALA A CA 1
ATOM 790 C C . ALA A 1 102 ? 1.445 -19.709 7.054 1.00 31.81 102 ALA A C 1
ATOM 792 O O . ALA A 1 102 ? 1.514 -19.147 5.958 1.00 31.81 102 ALA A O 1
ATOM 793 N N . SER A 1 103 ? 2.023 -19.250 8.160 1.00 36.41 103 SER A N 1
ATOM 794 C CA . SER A 1 103 ? 3.114 -18.311 8.184 1.00 36.41 103 SER A CA 1
ATOM 795 C C . SER A 1 103 ? 4.165 -18.938 7.288 1.00 36.41 103 SER A C 1
ATOM 797 O O . SER A 1 103 ? 4.825 -19.902 7.664 1.00 36.41 103 SER A O 1
ATOM 799 N N . SER A 1 104 ? 4.308 -18.423 6.072 1.00 33.69 104 SER A N 1
ATOM 800 C CA . SER A 1 104 ? 5.553 -18.595 5.339 1.00 33.69 104 SER A CA 1
ATOM 801 C C . SER A 1 104 ? 6.566 -17.675 6.010 1.00 33.69 104 SER A C 1
ATOM 803 O O . SER A 1 104 ? 6.940 -16.632 5.480 1.00 33.69 104 SER A O 1
ATOM 805 N N . SER A 1 105 ? 6.962 -18.034 7.233 1.00 32.75 105 SER A N 1
ATOM 806 C CA . SER A 1 105 ? 8.191 -17.557 7.837 1.00 32.75 105 SER A CA 1
ATOM 807 C C . SER A 1 105 ? 9.315 -18.217 7.053 1.00 32.75 105 SER A C 1
ATOM 809 O O . SER A 1 105 ? 9.752 -19.323 7.368 1.00 32.75 105 SER A O 1
ATOM 811 N N . LEU A 1 106 ? 9.738 -17.565 5.972 1.00 31.17 106 LEU A N 1
ATOM 812 C CA . LEU A 1 106 ? 11.016 -17.876 5.358 1.00 31.17 106 LEU A CA 1
ATOM 813 C C . LEU A 1 106 ? 12.096 -17.465 6.355 1.00 31.17 106 LEU A C 1
ATOM 815 O O . LEU A 1 106 ? 12.466 -16.299 6.471 1.00 31.17 106 LEU A O 1
ATOM 819 N N . SER A 1 107 ? 12.555 -18.458 7.106 1.00 35.75 107 SER A N 1
ATOM 820 C CA . SER A 1 107 ? 13.797 -18.438 7.857 1.00 35.75 107 SER A CA 1
ATOM 821 C C . SER A 1 107 ? 14.936 -18.157 6.879 1.00 35.75 107 SER A C 1
ATOM 823 O O . SER A 1 107 ? 15.366 -19.043 6.144 1.00 35.75 107 SER A O 1
ATOM 825 N N . LEU A 1 108 ? 15.427 -16.921 6.854 1.00 35.25 108 LEU A N 1
ATOM 826 C CA . LEU A 1 108 ? 16.650 -16.561 6.148 1.00 35.25 108 LEU A CA 1
ATOM 827 C C . LEU A 1 108 ? 17.642 -15.972 7.147 1.00 35.25 108 LEU A C 1
ATOM 829 O O . LEU A 1 108 ? 17.455 -14.877 7.662 1.00 35.25 108 LEU A O 1
ATOM 833 N N . GLY A 1 109 ? 18.684 -16.766 7.403 1.00 32.06 109 GLY A N 1
ATOM 834 C CA . GLY A 1 109 ? 20.056 -16.320 7.622 1.00 32.06 109 GLY A CA 1
ATOM 835 C C . GLY A 1 109 ? 20.293 -15.295 8.722 1.00 32.06 109 GLY A C 1
ATOM 836 O O . GLY A 1 109 ? 20.286 -14.092 8.484 1.00 32.06 109 GLY A O 1
ATOM 837 N N . SER A 1 110 ? 20.673 -15.793 9.897 1.00 36.19 110 SER A N 1
ATOM 838 C CA . SER A 1 110 ? 21.506 -15.035 10.825 1.00 36.19 110 SER A CA 1
ATOM 839 C C . SER A 1 110 ? 22.802 -14.616 10.123 1.00 36.19 110 SER A C 1
ATOM 841 O O . SER A 1 110 ? 23.622 -15.461 9.769 1.00 36.19 110 SER A O 1
ATOM 843 N N . ILE A 1 111 ? 22.990 -13.311 9.926 1.00 36.44 111 ILE A N 1
ATOM 844 C CA . ILE A 1 111 ? 24.313 -12.718 9.741 1.00 36.44 111 ILE A CA 1
ATOM 845 C C . ILE A 1 111 ? 24.446 -11.607 10.773 1.00 36.44 111 ILE A C 1
ATOM 847 O O . ILE A 1 111 ? 24.048 -10.460 10.574 1.00 36.44 111 ILE A O 1
ATOM 851 N N . SER A 1 112 ? 25.031 -11.978 11.903 1.00 35.16 112 SER A N 1
ATOM 852 C CA . SER A 1 112 ? 25.676 -11.052 12.818 1.00 35.16 112 SER A CA 1
ATOM 853 C C . SER A 1 112 ? 26.725 -10.243 12.057 1.00 35.16 112 SER A C 1
ATOM 855 O O . SER A 1 112 ? 27.676 -10.820 11.532 1.00 35.16 112 SER A O 1
ATOM 857 N N . ARG A 1 113 ? 26.617 -8.912 12.065 1.00 39.59 113 ARG A N 1
ATOM 858 C CA . ARG A 1 113 ? 27.793 -8.035 12.057 1.00 39.59 113 ARG A CA 1
ATOM 859 C C . ARG A 1 113 ? 27.476 -6.692 12.703 1.00 39.59 113 ARG A C 1
ATOM 861 O O . ARG A 1 113 ? 26.698 -5.886 12.210 1.00 39.59 113 ARG A O 1
ATOM 868 N N . SER A 1 114 ? 28.098 -6.541 13.866 1.00 35.59 114 SER A N 1
ATOM 869 C CA . SER A 1 114 ? 28.158 -5.366 14.718 1.00 35.59 114 SER A CA 1
ATOM 870 C C . SER A 1 114 ? 28.692 -4.148 13.962 1.00 35.59 114 SER A C 1
ATOM 872 O O . SER A 1 114 ? 29.649 -4.252 13.197 1.00 35.59 114 SER A O 1
ATOM 874 N N . GLY A 1 115 ? 28.082 -2.996 14.220 1.00 29.38 115 GLY A N 1
ATOM 875 C CA . GLY A 1 115 ? 28.472 -1.698 13.685 1.00 29.38 115 GLY A CA 1
ATOM 876 C C . GLY A 1 115 ? 27.767 -0.595 14.461 1.00 29.38 115 GLY A C 1
ATOM 877 O O . GLY A 1 115 ? 26.819 0.012 13.978 1.00 29.38 115 GLY A O 1
ATOM 878 N N . SER A 1 116 ? 28.191 -0.382 15.707 1.00 40.00 116 SER A N 1
ATOM 879 C CA . SER A 1 116 ? 27.793 0.781 16.499 1.00 40.00 116 SER A CA 1
ATOM 880 C C . SER A 1 116 ? 28.349 2.041 15.835 1.00 40.00 116 SER A C 1
ATOM 882 O O . SER A 1 116 ? 29.548 2.307 15.909 1.00 40.00 116 SER A O 1
ATOM 884 N N . MET A 1 117 ? 27.491 2.817 15.174 1.00 33.91 117 MET A N 1
ATOM 885 C CA . MET A 1 117 ? 27.816 4.174 14.746 1.00 33.91 117 MET A CA 1
ATOM 886 C C . MET A 1 117 ? 26.994 5.160 15.563 1.00 33.91 117 MET A C 1
ATOM 888 O O . MET A 1 117 ? 25.764 5.201 15.525 1.00 33.91 117 MET A O 1
ATOM 892 N N . ARG A 1 118 ? 27.735 5.927 16.362 1.00 34.47 118 ARG A N 1
ATOM 893 C CA . ARG A 1 118 ? 27.253 7.015 17.202 1.00 34.47 118 ARG A CA 1
ATOM 894 C C . ARG A 1 118 ? 26.439 7.993 16.355 1.00 34.47 118 ARG A C 1
ATOM 896 O O . ARG A 1 118 ? 26.912 8.486 15.334 1.00 34.47 118 ARG A O 1
ATOM 903 N N . ARG A 1 119 ? 25.224 8.296 16.819 1.00 39.28 119 ARG A N 1
ATOM 904 C CA . ARG A 1 119 ? 24.419 9.428 16.350 1.00 39.28 119 ARG A CA 1
ATOM 905 C C . ARG A 1 119 ? 25.200 10.711 16.637 1.00 39.28 119 ARG A C 1
ATOM 907 O O . ARG A 1 119 ? 25.262 11.137 17.786 1.00 39.28 119 ARG A O 1
ATOM 914 N N . SER A 1 120 ? 25.758 11.337 15.607 1.00 36.41 120 SER A N 1
ATOM 915 C CA . SER A 1 120 ? 26.056 12.767 15.670 1.00 36.41 120 SER A CA 1
ATOM 916 C C . SER A 1 120 ? 24.736 13.507 15.512 1.00 36.41 120 SER A C 1
ATOM 918 O O . SER A 1 120 ? 24.169 13.574 14.423 1.00 36.41 120 SER A O 1
ATOM 920 N N . GLY A 1 121 ? 24.212 14.007 16.630 1.00 41.56 121 GLY A N 1
ATOM 921 C CA . GLY A 1 121 ? 23.130 14.976 16.615 1.00 41.56 121 GLY A CA 1
ATOM 922 C C . GLY A 1 121 ? 23.632 16.259 15.965 1.00 41.56 121 GLY A C 1
ATOM 923 O O . GLY A 1 121 ? 24.496 16.930 16.518 1.00 41.56 121 GLY A O 1
ATOM 924 N N . SER A 1 122 ? 23.088 16.595 14.800 1.00 38.78 122 SER A N 1
ATOM 925 C CA . SER A 1 122 ? 23.169 17.950 14.269 1.00 38.78 122 SER A CA 1
ATOM 926 C C . SER A 1 122 ? 21.788 18.577 14.387 1.00 38.78 122 SER A C 1
ATOM 928 O O . SER A 1 122 ? 20.880 18.293 13.606 1.00 38.78 122 SER A O 1
ATOM 930 N N . ASN A 1 123 ? 21.631 19.415 15.412 1.00 45.66 123 ASN A N 1
ATOM 931 C CA . ASN A 1 123 ? 20.625 20.466 15.428 1.00 45.66 123 ASN A CA 1
ATOM 932 C C . ASN A 1 123 ? 21.024 21.497 14.361 1.00 45.66 123 ASN A C 1
ATOM 934 O O . ASN A 1 123 ? 21.702 22.474 14.659 1.00 45.66 123 ASN A O 1
ATOM 938 N N . GLY A 1 124 ? 20.621 21.260 13.115 1.00 38.59 124 GLY A N 1
ATOM 939 C CA . GLY A 1 124 ? 20.738 22.217 12.017 1.00 38.59 124 GLY A CA 1
ATOM 940 C C . GLY A 1 124 ? 19.349 22.621 11.552 1.00 38.59 124 GLY A C 1
ATOM 941 O O . GLY A 1 124 ? 18.815 22.028 10.618 1.00 38.59 124 GLY A O 1
ATOM 942 N N . ARG A 1 125 ? 18.738 23.586 12.245 1.00 50.62 125 ARG A N 1
ATOM 943 C CA . ARG A 1 125 ? 17.545 24.282 11.752 1.00 50.62 125 ARG A CA 1
ATOM 944 C C . ARG A 1 125 ? 17.974 25.117 10.537 1.00 50.62 125 ARG A C 1
ATOM 946 O O . ARG A 1 125 ? 18.917 25.891 10.643 1.00 50.62 125 ARG A O 1
ATOM 953 N N . ASP A 1 126 ? 17.321 24.886 9.401 1.00 45.84 126 ASP A N 1
ATOM 954 C CA . ASP A 1 126 ? 17.289 25.755 8.215 1.00 45.84 126 ASP A CA 1
ATOM 955 C C . ASP A 1 126 ? 18.636 26.159 7.586 1.00 45.84 126 ASP A C 1
ATOM 957 O O . ASP A 1 126 ? 18.874 27.325 7.278 1.00 45.84 126 ASP A O 1
ATOM 961 N N . ALA A 1 127 ? 19.518 25.190 7.318 1.00 50.81 127 ALA A N 1
ATOM 962 C CA . ALA A 1 127 ? 20.642 25.429 6.411 1.00 50.81 127 ALA A CA 1
ATOM 963 C C . ALA A 1 127 ? 20.174 25.333 4.940 1.00 50.81 127 ALA A C 1
ATOM 965 O O . ALA A 1 127 ? 19.551 24.329 4.573 1.00 50.81 127 ALA A O 1
ATOM 966 N N . PRO A 1 128 ? 20.476 26.323 4.075 1.00 61.69 128 PRO A N 1
ATOM 967 C CA . PRO A 1 128 ? 20.164 26.239 2.652 1.00 61.69 128 PRO A CA 1
ATOM 968 C C . PRO A 1 128 ? 20.859 25.025 2.020 1.00 61.69 128 PRO A C 1
ATOM 970 O O . PRO A 1 128 ? 22.021 24.732 2.308 1.00 61.69 128 PRO A O 1
ATOM 973 N N . ILE A 1 129 ? 20.135 24.302 1.161 1.00 70.56 129 ILE A N 1
ATOM 974 C CA . ILE A 1 129 ? 20.665 23.143 0.431 1.00 70.56 129 ILE A CA 1
ATOM 975 C C . ILE A 1 129 ? 21.894 23.598 -0.368 1.00 70.56 129 ILE A C 1
ATOM 977 O O . ILE A 1 129 ? 21.788 24.483 -1.215 1.00 70.56 129 ILE A O 1
ATOM 981 N N . SER A 1 130 ? 23.054 22.989 -0.102 1.00 82.62 130 SER A N 1
ATOM 982 C CA . SER A 1 130 ? 24.302 23.285 -0.818 1.00 82.62 130 SER A CA 1
ATOM 983 C C . SER A 1 130 ? 24.126 23.130 -2.332 1.00 82.62 130 SER A C 1
ATOM 985 O O . SER A 1 130 ? 23.501 22.169 -2.788 1.00 82.62 130 SER A O 1
ATOM 987 N N . GLN A 1 131 ? 24.750 24.014 -3.117 1.00 82.56 131 GLN A N 1
ATOM 988 C CA . GLN A 1 131 ? 24.766 23.937 -4.585 1.00 82.56 131 GLN A CA 1
ATOM 989 C C . GLN A 1 131 ? 25.246 22.570 -5.099 1.00 82.56 131 GLN A C 1
ATOM 991 O O . GLN A 1 131 ? 24.726 22.073 -6.095 1.00 82.56 131 GLN A O 1
ATOM 996 N N . SER A 1 132 ? 26.176 21.921 -4.387 1.00 87.06 132 SER A N 1
ATOM 997 C CA . SER A 1 132 ? 26.640 20.572 -4.733 1.00 87.06 132 SER A CA 1
ATOM 998 C C . SER A 1 132 ? 25.522 19.528 -4.670 1.00 87.06 132 SER A C 1
ATOM 1000 O O . SER A 1 132 ? 25.386 18.714 -5.573 1.00 87.06 132 SER A O 1
ATOM 1002 N N . ILE A 1 133 ? 24.654 19.601 -3.657 1.00 90.19 133 ILE A N 1
ATOM 1003 C CA . ILE A 1 133 ? 23.529 18.669 -3.500 1.00 90.19 133 ILE A CA 1
ATOM 1004 C C . ILE A 1 133 ? 22.463 18.919 -4.571 1.00 90.19 133 ILE A C 1
ATOM 1006 O O . ILE A 1 133 ? 21.843 17.976 -5.055 1.00 90.19 133 ILE A O 1
ATOM 1010 N N . GLN A 1 134 ? 22.258 20.173 -4.979 1.00 90.69 134 GLN A N 1
ATOM 1011 C CA . GLN A 1 134 ? 21.338 20.489 -6.075 1.00 90.69 134 GLN A CA 1
ATOM 1012 C C . GLN A 1 134 ? 21.826 19.914 -7.412 1.00 90.69 134 GLN A C 1
ATOM 1014 O O . GLN A 1 134 ? 21.022 19.392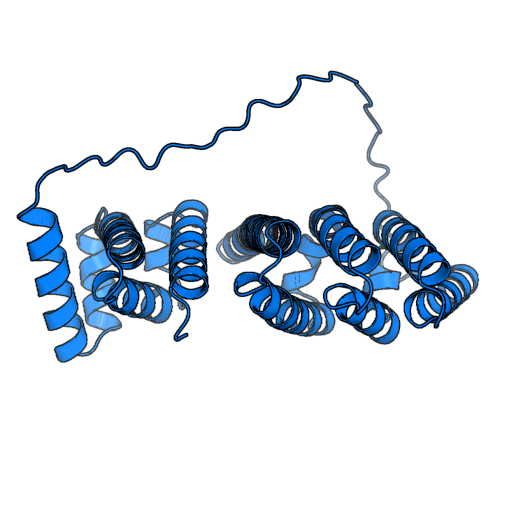 -8.185 1.00 90.69 134 GLN A O 1
ATOM 1019 N N . GLN A 1 135 ? 23.137 19.964 -7.674 1.00 92.75 135 GLN A N 1
ATOM 1020 C CA . GLN A 1 135 ? 23.728 19.321 -8.850 1.00 92.75 135 GLN A CA 1
ATOM 1021 C C . GLN A 1 135 ? 23.607 17.795 -8.785 1.00 92.75 135 GLN A C 1
ATOM 1023 O O . GLN A 1 135 ? 23.212 17.185 -9.780 1.00 92.75 135 GLN A O 1
ATOM 1028 N N . ASP A 1 136 ? 23.853 17.192 -7.617 1.00 94.62 136 ASP A N 1
ATOM 1029 C CA . ASP A 1 136 ? 23.667 15.752 -7.401 1.00 94.62 136 ASP A CA 1
ATOM 1030 C C . ASP A 1 136 ? 22.214 15.336 -7.699 1.00 94.62 136 ASP A C 1
ATOM 1032 O O . ASP A 1 136 ? 21.974 14.388 -8.447 1.00 94.62 136 ASP A O 1
ATOM 1036 N N . LEU A 1 137 ? 21.228 16.083 -7.188 1.00 95.00 137 LEU A N 1
ATOM 1037 C CA . LEU A 1 137 ? 19.801 15.836 -7.434 1.00 95.00 137 LEU A CA 1
ATOM 1038 C C . LEU A 1 137 ? 19.433 15.960 -8.918 1.00 95.00 137 LEU A C 1
ATOM 1040 O O . LEU A 1 137 ? 18.707 15.115 -9.450 1.00 95.00 137 LEU A O 1
ATOM 1044 N N . LEU A 1 138 ? 19.965 16.968 -9.615 1.00 96.31 138 LEU A N 1
ATOM 1045 C CA . LEU A 1 138 ? 19.750 17.128 -11.053 1.00 96.31 138 LEU A CA 1
ATOM 1046 C C . LEU A 1 138 ? 20.339 15.951 -11.843 1.00 96.31 138 LEU A C 1
ATOM 1048 O O . LEU A 1 138 ? 19.687 15.419 -12.746 1.00 96.31 138 LEU A O 1
ATOM 1052 N N . GLN A 1 139 ? 21.546 15.514 -11.485 1.00 97.06 139 GLN A N 1
ATOM 1053 C CA . GLN A 1 139 ? 22.205 14.372 -12.112 1.00 97.06 139 GLN A CA 1
ATOM 1054 C C . GLN A 1 139 ? 21.422 13.075 -11.878 1.00 97.06 139 GLN A C 1
ATOM 1056 O O . GLN A 1 139 ? 21.191 12.319 -12.827 1.00 97.06 139 GLN A O 1
ATOM 1061 N N . VAL A 1 140 ? 20.954 12.855 -10.647 1.00 98.00 140 VAL A N 1
ATOM 1062 C CA . VAL A 1 140 ? 20.083 11.729 -10.293 1.00 98.00 140 VAL A CA 1
ATOM 1063 C C . VAL A 1 140 ? 18.817 11.748 -11.131 1.00 98.00 140 VAL A C 1
ATOM 1065 O O . VAL A 1 140 ? 18.478 10.738 -11.748 1.00 98.00 140 VAL A O 1
ATOM 1068 N N . ARG A 1 141 ? 18.143 12.898 -11.235 1.00 97.94 141 ARG A N 1
ATOM 1069 C CA . ARG A 1 141 ? 16.940 13.033 -12.062 1.00 97.94 141 ARG A CA 1
ATOM 1070 C C . ARG A 1 141 ? 17.210 12.651 -13.514 1.00 97.94 141 ARG A C 1
ATOM 1072 O O . ARG A 1 141 ? 16.448 11.870 -14.080 1.00 97.94 141 ARG A O 1
ATOM 1079 N N . ASN A 1 142 ? 18.288 13.175 -14.097 1.00 98.19 142 ASN A N 1
ATOM 1080 C CA . ASN A 1 142 ? 18.673 12.897 -15.481 1.00 98.19 142 ASN A CA 1
ATOM 1081 C C . ASN A 1 142 ? 18.957 11.406 -15.702 1.00 98.19 142 ASN A C 1
ATOM 1083 O O . ASN A 1 142 ? 18.580 10.854 -16.732 1.00 98.19 142 ASN A O 1
ATOM 1087 N N . ASN A 1 143 ? 19.578 10.743 -14.725 1.00 98.50 143 ASN A N 1
ATOM 1088 C CA . ASN A 1 143 ? 19.814 9.303 -14.764 1.00 98.50 143 ASN A CA 1
ATOM 1089 C C . ASN A 1 143 ? 18.508 8.503 -14.638 1.00 98.50 143 ASN A C 1
ATOM 1091 O O . ASN A 1 143 ? 18.303 7.562 -15.400 1.00 98.50 143 ASN A O 1
ATOM 1095 N N . LEU A 1 144 ? 17.591 8.900 -13.750 1.00 98.44 144 LEU A N 1
ATOM 1096 C CA . LEU A 1 144 ? 16.295 8.236 -13.570 1.00 98.44 144 LEU A CA 1
ATOM 1097 C C . LEU A 1 144 ? 15.416 8.312 -14.828 1.00 98.44 144 LEU A C 1
ATOM 1099 O O . LEU A 1 144 ? 14.708 7.353 -15.129 1.00 98.44 144 LEU A O 1
ATOM 1103 N N . ILE A 1 145 ? 15.462 9.408 -15.588 1.00 98.00 145 ILE A N 1
ATOM 1104 C CA . ILE A 1 145 ? 14.661 9.570 -16.817 1.00 98.00 145 ILE A CA 1
ATOM 1105 C C . ILE A 1 145 ? 15.390 9.135 -18.096 1.00 98.00 145 ILE A C 1
ATOM 1107 O O . ILE A 1 145 ? 14.828 9.263 -19.181 1.00 98.00 145 ILE A O 1
ATOM 1111 N N . ALA A 1 146 ? 16.619 8.627 -17.983 1.00 98.19 146 ALA A N 1
ATOM 1112 C CA . ALA A 1 146 ? 17.422 8.220 -19.129 1.00 98.19 146 ALA A CA 1
ATOM 1113 C C . ALA A 1 146 ? 16.778 7.070 -19.923 1.00 98.19 146 ALA A C 1
ATOM 1115 O O . ALA A 1 146 ? 16.072 6.212 -19.377 1.00 98.19 146 ALA A O 1
ATOM 1116 N N . SER A 1 147 ? 17.064 7.031 -21.224 1.00 97.12 147 SER A N 1
ATOM 1117 C CA . SER A 1 147 ? 16.576 5.981 -22.126 1.00 97.12 147 SER A CA 1
ATOM 1118 C C . SER A 1 147 ? 17.211 4.614 -21.839 1.00 97.12 147 SER A C 1
ATOM 1120 O O . SER A 1 147 ? 16.553 3.575 -21.937 1.00 97.12 147 SER A O 1
ATOM 1122 N N . GLU A 1 148 ? 18.459 4.625 -21.385 1.00 98.06 148 GLU A N 1
ATOM 1123 C CA . GLU A 1 148 ? 19.299 3.475 -21.083 1.00 98.06 148 GLU A CA 1
ATOM 1124 C C . GLU A 1 148 ? 18.957 2.932 -19.695 1.00 98.06 148 GLU A C 1
ATOM 1126 O O . GLU A 1 148 ? 19.004 3.653 -18.693 1.00 98.06 148 GLU A O 1
ATOM 1131 N N . TRP A 1 149 ? 18.603 1.650 -19.615 1.00 98.12 149 TRP A N 1
ATOM 1132 C CA . TRP A 1 149 ? 18.149 1.048 -18.360 1.00 98.12 149 TRP A CA 1
ATOM 1133 C C . TRP A 1 149 ? 19.269 1.006 -17.308 1.00 98.12 149 TRP A C 1
ATOM 1135 O O . TRP A 1 149 ? 18.996 1.178 -16.123 1.00 98.12 149 TRP A O 1
ATOM 1145 N N . GLU A 1 150 ? 20.531 0.884 -17.724 1.00 98.31 150 GLU A N 1
ATOM 1146 C CA . GLU A 1 150 ? 21.713 0.926 -16.856 1.00 98.31 150 GLU A CA 1
ATOM 1147 C C . GLU A 1 150 ? 21.856 2.285 -16.164 1.00 98.31 150 GLU A C 1
ATOM 1149 O O . GLU A 1 150 ? 22.186 2.361 -14.978 1.00 98.31 150 GLU A O 1
ATOM 1154 N N . ARG A 1 151 ? 21.560 3.373 -16.886 1.00 98.50 151 ARG A N 1
ATOM 1155 C CA . ARG A 1 151 ? 21.568 4.722 -16.311 1.00 98.50 151 ARG A CA 1
ATOM 1156 C C . ARG A 1 151 ? 20.445 4.893 -15.301 1.00 98.50 151 ARG A C 1
ATOM 1158 O O . ARG A 1 151 ? 20.676 5.488 -14.252 1.00 98.50 151 ARG A O 1
ATOM 1165 N N . ARG A 1 152 ? 19.272 4.310 -15.559 1.00 98.69 152 ARG A N 1
ATOM 1166 C CA . ARG A 1 152 ? 18.167 4.310 -14.590 1.00 98.69 152 ARG A CA 1
ATOM 1167 C C . ARG A 1 152 ? 18.515 3.529 -13.326 1.00 98.69 152 ARG A C 1
ATOM 1169 O O . ARG A 1 152 ? 18.282 4.040 -12.235 1.00 98.69 152 ARG A O 1
ATOM 1176 N N . MET A 1 153 ? 19.154 2.362 -13.457 1.00 98.50 153 MET A N 1
ATOM 1177 C CA . MET A 1 153 ? 19.688 1.597 -12.318 1.00 98.50 153 MET A CA 1
ATOM 1178 C C . MET A 1 153 ? 20.689 2.419 -11.501 1.00 98.50 153 MET A C 1
ATOM 1180 O O . MET A 1 153 ? 20.614 2.457 -10.275 1.00 98.50 153 MET A O 1
ATOM 1184 N N . LYS A 1 154 ? 21.614 3.114 -12.175 1.00 98.31 154 LYS A N 1
ATOM 1185 C CA . LYS A 1 154 ? 22.559 4.024 -11.517 1.00 98.31 154 LYS A CA 1
ATOM 1186 C C . LYS A 1 154 ? 21.825 5.145 -10.773 1.00 98.31 154 LYS A C 1
ATOM 1188 O O . LYS A 1 154 ? 22.118 5.377 -9.604 1.00 98.31 154 LYS A O 1
ATOM 1193 N N . GLY A 1 155 ? 20.833 5.767 -11.410 1.00 98.50 155 GLY A N 1
ATOM 1194 C CA . GLY A 1 155 ? 20.013 6.817 -10.804 1.00 98.50 155 GLY A CA 1
ATOM 1195 C C . GLY A 1 155 ? 19.265 6.358 -9.549 1.00 98.50 155 GLY A C 1
ATOM 1196 O O . GLY A 1 155 ? 19.198 7.115 -8.587 1.00 98.50 155 GLY A O 1
ATOM 1197 N N . LEU A 1 156 ? 18.759 5.119 -9.513 1.00 98.62 156 LEU A N 1
ATOM 1198 C CA . LEU A 1 156 ? 18.108 4.546 -8.323 1.00 98.62 156 LEU A CA 1
ATOM 1199 C C . LEU A 1 156 ? 19.078 4.422 -7.141 1.00 98.62 156 LEU A C 1
ATOM 1201 O O . LEU A 1 156 ? 18.764 4.845 -6.027 1.00 98.62 156 LEU A O 1
ATOM 1205 N N . LYS A 1 157 ? 20.289 3.917 -7.399 1.00 98.12 157 LYS A N 1
ATOM 1206 C CA . LYS A 1 157 ? 21.334 3.781 -6.375 1.00 98.12 157 LYS A CA 1
ATOM 1207 C C . LYS A 1 157 ? 21.777 5.139 -5.843 1.00 98.12 157 LYS A C 1
ATOM 1209 O O . LYS A 1 157 ? 21.845 5.327 -4.632 1.00 98.12 157 LYS A O 1
ATOM 1214 N N . GLU A 1 158 ? 22.036 6.092 -6.734 1.00 97.69 158 GLU A N 1
ATOM 1215 C CA . GLU A 1 158 ? 22.411 7.460 -6.361 1.00 97.69 158 GLU A CA 1
ATOM 1216 C C . GLU A 1 158 ? 21.290 8.160 -5.581 1.00 97.69 158 GLU A C 1
ATOM 1218 O O . GLU A 1 158 ? 21.556 8.772 -4.548 1.00 97.69 158 GLU A O 1
ATOM 1223 N N . PHE A 1 159 ? 20.031 8.007 -6.008 1.00 97.94 159 PHE A N 1
ATOM 1224 C CA . PHE A 1 159 ? 18.874 8.535 -5.287 1.00 97.94 159 PHE A CA 1
ATOM 1225 C C . PHE A 1 159 ? 18.811 8.003 -3.853 1.00 97.94 159 PHE A C 1
ATOM 1227 O O . PHE A 1 159 ? 18.695 8.790 -2.913 1.00 97.94 159 PHE A O 1
ATOM 1234 N N . SER A 1 160 ? 18.969 6.688 -3.666 1.00 97.31 160 SER A N 1
ATOM 1235 C CA . SER A 1 160 ? 19.014 6.085 -2.332 1.00 97.31 160 SER A CA 1
ATOM 1236 C C . SER A 1 160 ? 20.115 6.696 -1.463 1.00 97.31 160 SER A C 1
ATOM 1238 O O . SER A 1 160 ? 19.878 6.974 -0.288 1.00 97.31 160 SER A O 1
ATOM 1240 N N . GLN A 1 161 ? 21.307 6.932 -2.022 1.00 95.88 161 GLN A N 1
ATOM 1241 C CA . GLN A 1 161 ? 22.414 7.550 -1.286 1.00 95.88 161 GLN A CA 1
ATOM 1242 C C . GLN A 1 161 ? 22.095 8.988 -0.867 1.00 95.88 161 GLN A C 1
ATOM 1244 O O . GLN A 1 161 ? 22.375 9.362 0.274 1.00 95.88 161 GLN A O 1
ATOM 1249 N N . ILE A 1 162 ? 21.473 9.785 -1.744 1.00 95.25 162 ILE A N 1
ATOM 1250 C CA . ILE A 1 162 ? 21.065 11.151 -1.392 1.00 95.25 162 ILE A CA 1
ATOM 1251 C C . ILE A 1 162 ? 20.033 11.122 -0.266 1.00 95.25 162 ILE A C 1
ATOM 1253 O O . ILE A 1 162 ? 20.209 11.856 0.702 1.00 95.25 162 ILE A O 1
ATOM 1257 N N . VAL A 1 163 ? 19.014 10.256 -0.330 1.00 94.94 163 VAL A N 1
ATOM 1258 C CA . VAL A 1 163 ? 18.007 10.156 0.743 1.00 94.94 163 VAL A CA 1
ATOM 1259 C C . VAL A 1 163 ? 18.652 9.769 2.077 1.00 94.94 163 VAL A C 1
ATOM 1261 O O . VAL A 1 163 ? 18.295 10.331 3.106 1.00 94.94 163 VAL A O 1
ATOM 1264 N N . MET A 1 164 ? 19.628 8.855 2.077 1.00 92.31 164 MET A N 1
ATOM 1265 C CA . MET A 1 164 ? 20.336 8.466 3.305 1.00 92.31 164 MET A CA 1
ATOM 1266 C C . MET A 1 164 ? 21.255 9.565 3.854 1.00 92.31 164 MET A C 1
ATOM 1268 O O . MET A 1 164 ? 21.443 9.651 5.066 1.00 92.31 164 MET A O 1
ATOM 1272 N N . ARG A 1 165 ? 21.844 10.396 2.985 1.00 92.38 165 ARG A N 1
ATOM 1273 C CA . ARG A 1 165 ? 22.779 11.461 3.388 1.00 92.38 165 ARG A CA 1
ATOM 1274 C C . ARG A 1 165 ? 22.072 12.763 3.764 1.00 92.38 165 ARG A C 1
ATOM 1276 O O . ARG A 1 165 ? 22.532 13.468 4.658 1.00 92.38 165 ARG A O 1
ATOM 1283 N N . ASN A 1 166 ? 21.024 13.121 3.030 1.00 90.75 166 ASN A N 1
ATOM 1284 C CA . ASN A 1 166 ? 20.270 14.363 3.173 1.00 90.75 166 ASN A CA 1
ATOM 1285 C C . ASN A 1 166 ? 18.833 14.166 2.663 1.00 90.75 166 ASN A C 1
ATOM 1287 O O . ASN A 1 166 ? 18.472 14.547 1.545 1.00 90.75 166 ASN A O 1
ATOM 1291 N N . ASP A 1 167 ? 18.015 13.564 3.519 1.00 90.62 167 ASP A N 1
ATOM 1292 C CA . ASP A 1 167 ? 16.598 13.305 3.287 1.00 90.62 167 ASP A CA 1
ATOM 1293 C C . ASP A 1 167 ? 15.818 14.579 2.940 1.00 90.62 167 ASP A C 1
ATOM 1295 O O . ASP A 1 167 ? 15.072 14.583 1.964 1.00 90.62 167 ASP A O 1
ATOM 1299 N N . ARG A 1 168 ? 16.040 15.688 3.655 1.00 89.38 168 ARG A N 1
ATOM 1300 C CA . ARG A 1 168 ? 15.359 16.971 3.404 1.00 89.38 168 ARG A CA 1
ATOM 1301 C C . ARG A 1 168 ? 15.562 17.480 1.982 1.00 89.38 168 ARG A C 1
ATOM 1303 O O . ARG A 1 168 ? 14.600 17.918 1.354 1.00 89.38 168 ARG A O 1
ATOM 1310 N N . ALA A 1 169 ? 16.784 17.397 1.457 1.00 90.31 169 ALA A N 1
ATOM 1311 C CA . ALA A 1 169 ? 17.059 17.816 0.088 1.00 90.31 169 ALA A CA 1
ATOM 1312 C C . ALA A 1 169 ? 16.293 16.949 -0.925 1.00 90.31 169 ALA A C 1
ATOM 1314 O O . ALA A 1 169 ? 15.623 17.489 -1.805 1.00 90.31 169 ALA A O 1
ATOM 1315 N N . ALA A 1 170 ? 16.310 15.624 -0.752 1.00 91.06 170 ALA A N 1
ATOM 1316 C CA . ALA A 1 170 ? 15.556 14.709 -1.609 1.00 91.06 170 ALA A CA 1
ATOM 1317 C C . ALA A 1 170 ? 14.035 14.932 -1.525 1.00 91.06 170 ALA A C 1
ATOM 1319 O O . ALA A 1 170 ? 13.351 14.896 -2.545 1.00 91.06 170 ALA A O 1
ATOM 1320 N N . ILE A 1 171 ? 13.510 15.199 -0.326 1.00 90.62 171 ILE A N 1
ATOM 1321 C CA . ILE A 1 171 ? 12.084 15.451 -0.076 1.00 90.62 171 ILE A CA 1
ATOM 1322 C C . ILE A 1 171 ? 11.615 16.756 -0.736 1.00 90.62 171 ILE A C 1
ATOM 1324 O O . ILE A 1 171 ? 10.494 16.829 -1.246 1.00 90.62 171 ILE A O 1
ATOM 1328 N N . SER A 1 172 ? 12.471 17.780 -0.743 1.00 89.19 172 SER A N 1
ATOM 1329 C CA . SER A 1 172 ? 12.153 19.083 -1.334 1.00 89.19 172 SER A CA 1
ATOM 1330 C C . SER A 1 172 ? 12.070 19.057 -2.868 1.00 89.19 172 SER A C 1
ATOM 1332 O O . SER A 1 172 ? 11.341 19.857 -3.459 1.00 89.19 172 SER A O 1
ATOM 1334 N N . ASP A 1 173 ? 12.756 18.116 -3.530 1.00 91.25 173 ASP A N 1
ATOM 1335 C CA . ASP A 1 173 ? 12.759 18.002 -4.990 1.00 91.25 173 ASP A CA 1
ATOM 1336 C C . ASP A 1 173 ? 11.670 17.041 -5.493 1.00 91.25 173 ASP A C 1
ATOM 1338 O O . ASP A 1 173 ? 11.878 15.852 -5.757 1.00 91.25 173 ASP A O 1
ATOM 1342 N N . THR A 1 174 ? 10.476 17.594 -5.699 1.00 91.25 174 THR A N 1
ATOM 1343 C CA . THR A 1 174 ? 9.324 16.854 -6.241 1.00 91.25 174 THR A CA 1
ATOM 1344 C C . THR A 1 174 ? 9.570 16.250 -7.625 1.00 91.25 174 THR A C 1
ATOM 1346 O O . THR A 1 174 ? 8.929 15.257 -7.978 1.00 91.25 174 THR A O 1
ATOM 1349 N N . LYS A 1 175 ? 10.498 16.799 -8.420 1.00 94.19 175 LYS A N 1
ATOM 1350 C CA . LYS A 1 175 ? 10.789 16.299 -9.770 1.00 94.19 175 LYS A CA 1
ATOM 1351 C C . LYS A 1 175 ? 11.644 15.037 -9.712 1.00 94.19 175 LYS A C 1
ATOM 1353 O O . LYS A 1 175 ? 11.403 14.118 -10.495 1.00 94.19 175 LYS A O 1
ATOM 1358 N N . VAL A 1 176 ? 12.612 14.982 -8.796 1.00 96.00 176 VAL A N 1
ATOM 1359 C CA . VAL A 1 176 ? 13.384 13.762 -8.505 1.00 96.00 176 VAL A CA 1
ATOM 1360 C C . VAL A 1 176 ? 12.464 12.685 -7.936 1.00 96.00 176 VAL A C 1
ATOM 1362 O O . VAL A 1 176 ? 12.478 11.558 -8.433 1.00 96.00 176 VAL A O 1
ATOM 1365 N N . LEU A 1 177 ? 11.602 13.035 -6.972 1.00 94.38 177 LEU A N 1
ATOM 1366 C CA . LEU A 1 177 ? 10.629 12.095 -6.405 1.00 94.38 177 LEU A CA 1
ATOM 1367 C C . LEU A 1 177 ? 9.685 11.540 -7.477 1.00 94.38 177 LEU A C 1
ATOM 1369 O O . LEU A 1 177 ? 9.505 10.329 -7.565 1.00 94.38 177 LEU A O 1
ATOM 1373 N N . GLY A 1 178 ? 9.134 12.396 -8.341 1.00 94.56 178 GLY A N 1
ATOM 1374 C CA . GLY A 1 178 ? 8.279 11.961 -9.447 1.00 94.56 178 GLY A CA 1
ATOM 1375 C C . GLY A 1 178 ? 9.007 11.048 -10.440 1.00 94.56 178 GLY A C 1
ATOM 1376 O O . GLY A 1 178 ? 8.447 10.041 -10.877 1.00 94.56 178 GLY A O 1
ATOM 1377 N N . ALA A 1 179 ? 10.273 11.345 -10.755 1.00 97.06 179 ALA A N 1
ATOM 1378 C CA . ALA A 1 179 ? 11.096 10.481 -11.600 1.00 97.06 179 ALA A CA 1
ATOM 1379 C C . ALA A 1 179 ? 11.316 9.102 -10.957 1.00 97.06 179 ALA A C 1
ATOM 1381 O O . ALA A 1 179 ? 11.165 8.087 -11.637 1.00 97.06 179 ALA A O 1
ATOM 1382 N N . PHE A 1 180 ? 11.598 9.057 -9.651 1.00 97.69 180 PHE A N 1
ATOM 1383 C CA . PHE A 1 180 ? 11.721 7.815 -8.887 1.00 97.69 180 PHE A CA 1
ATOM 1384 C C . PHE A 1 180 ? 10.416 7.004 -8.885 1.00 97.69 180 PHE A C 1
ATOM 1386 O O . PHE A 1 180 ? 10.434 5.815 -9.207 1.00 97.69 180 PHE A O 1
ATOM 1393 N N . VAL A 1 181 ? 9.271 7.643 -8.613 1.00 95.88 181 VAL A N 1
ATOM 1394 C CA . VAL A 1 181 ? 7.950 6.992 -8.673 1.00 95.88 181 VAL A CA 1
ATOM 1395 C C . VAL A 1 181 ? 7.744 6.330 -10.033 1.00 95.88 181 VAL A C 1
ATOM 1397 O O . VAL A 1 181 ? 7.370 5.158 -10.096 1.00 95.88 181 VAL A O 1
ATOM 1400 N N . GLY A 1 182 ? 8.071 7.031 -11.122 1.00 96.19 182 GLY A N 1
ATOM 1401 C CA . GLY A 1 182 ? 7.974 6.502 -12.482 1.00 96.19 182 GLY A CA 1
ATOM 1402 C C . GLY A 1 182 ? 8.868 5.287 -12.766 1.00 96.19 182 GLY A C 1
ATOM 1403 O O . GLY A 1 182 ? 8.672 4.618 -13.780 1.00 96.19 182 GLY A O 1
ATOM 1404 N N . ARG A 1 183 ? 9.853 4.974 -11.913 1.00 97.75 183 ARG A N 1
ATOM 1405 C CA . ARG A 1 183 ? 10.667 3.749 -12.018 1.00 97.75 183 ARG A CA 1
ATOM 1406 C C . ARG A 1 183 ? 10.039 2.552 -11.334 1.00 97.75 183 ARG A C 1
ATOM 1408 O O . ARG A 1 183 ? 10.273 1.441 -11.781 1.00 97.75 183 ARG A O 1
ATOM 1415 N N . THR A 1 184 ? 9.158 2.738 -10.354 1.00 96.50 184 THR A N 1
ATOM 1416 C CA . THR A 1 184 ? 8.423 1.599 -9.770 1.00 96.50 184 THR A CA 1
ATOM 1417 C C . THR A 1 184 ? 7.548 0.877 -10.799 1.00 96.50 184 THR A C 1
ATOM 1419 O O . THR A 1 184 ? 7.304 -0.311 -10.645 1.00 96.50 184 THR A O 1
ATOM 1422 N N . SER A 1 185 ? 7.159 1.543 -11.891 1.00 94.00 185 SER A N 1
ATOM 1423 C CA . SER A 1 185 ? 6.474 0.955 -13.055 1.00 94.00 185 SER A CA 1
ATOM 1424 C C . SER A 1 185 ? 7.310 1.047 -14.343 1.00 94.00 185 SER A C 1
ATOM 1426 O O . SER A 1 185 ? 6.782 1.338 -15.414 1.00 94.00 185 SER A O 1
ATOM 1428 N N . ASP A 1 186 ? 8.631 0.857 -14.249 1.00 96.38 186 ASP A N 1
ATOM 1429 C CA . ASP A 1 186 ? 9.516 0.891 -15.420 1.00 96.38 186 ASP A CA 1
ATOM 1430 C C . ASP A 1 186 ? 9.181 -0.209 -16.443 1.00 96.38 186 ASP A C 1
ATOM 1432 O O . ASP A 1 186 ? 8.790 -1.322 -16.087 1.00 96.38 186 ASP A O 1
ATOM 1436 N N . ILE A 1 187 ? 9.400 0.092 -17.726 1.00 92.88 187 ILE A N 1
ATOM 1437 C CA . ILE A 1 187 ? 9.266 -0.880 -18.822 1.00 92.88 187 ILE A CA 1
ATOM 1438 C C . ILE A 1 187 ? 10.281 -2.026 -18.710 1.00 92.88 187 ILE A C 1
ATOM 1440 O O . ILE A 1 187 ? 10.019 -3.140 -19.162 1.00 92.88 187 ILE A O 1
ATOM 1444 N N . ASN A 1 188 ? 11.450 -1.763 -18.120 1.00 95.19 188 ASN A N 1
ATOM 1445 C CA . ASN A 1 188 ? 12.467 -2.761 -17.851 1.00 95.19 188 ASN A CA 1
ATOM 1446 C C . ASN A 1 188 ? 12.224 -3.368 -16.466 1.00 95.19 188 ASN A C 1
ATOM 1448 O O . ASN A 1 188 ? 12.333 -2.693 -15.443 1.00 95.19 188 ASN A O 1
ATOM 1452 N N . PHE A 1 189 ? 11.964 -4.675 -16.445 1.00 92.50 189 PHE A N 1
ATOM 1453 C CA . PHE A 1 189 ? 11.688 -5.434 -15.225 1.00 92.50 189 PHE A CA 1
ATOM 1454 C C . PHE A 1 189 ? 12.758 -5.253 -14.135 1.00 92.50 189 PHE A C 1
ATOM 1456 O O . PHE A 1 189 ? 12.411 -5.063 -12.973 1.00 92.50 189 PHE A O 1
ATOM 1463 N N . LYS A 1 190 ? 14.053 -5.260 -14.488 1.00 95.38 190 LYS A N 1
ATOM 1464 C CA . LYS A 1 190 ? 15.140 -5.114 -13.501 1.00 95.38 190 LYS A CA 1
ATOM 1465 C C . LYS A 1 190 ? 15.094 -3.748 -12.824 1.00 95.38 190 LYS A C 1
ATOM 1467 O O . LYS A 1 190 ? 15.269 -3.662 -11.617 1.00 95.38 190 LYS A O 1
ATOM 1472 N N . VAL A 1 191 ? 14.803 -2.702 -13.598 1.00 97.75 191 VAL A N 1
ATOM 1473 C CA . VAL A 1 191 ? 14.678 -1.333 -13.084 1.00 97.75 191 VAL A CA 1
ATOM 1474 C C . VAL A 1 191 ? 13.447 -1.197 -12.191 1.00 97.75 191 VAL A C 1
ATOM 1476 O O . VAL A 1 191 ? 13.531 -0.571 -11.139 1.00 97.75 191 VAL A O 1
ATOM 1479 N N . SER A 1 192 ? 12.318 -1.802 -12.574 1.00 96.56 192 SER A N 1
ATOM 1480 C CA . SER A 1 192 ? 11.097 -1.782 -11.758 1.00 96.56 192 SER A CA 1
ATOM 1481 C C . SER A 1 192 ? 11.289 -2.482 -10.413 1.00 96.56 192 SER A C 1
ATOM 1483 O O . SER A 1 192 ? 10.906 -1.931 -9.379 1.00 96.56 192 SER A O 1
ATOM 1485 N N . VAL A 1 193 ? 11.940 -3.649 -10.409 1.00 95.31 193 VAL A N 1
ATOM 1486 C CA . VAL A 1 193 ? 12.278 -4.379 -9.180 1.00 95.31 193 VAL A CA 1
ATOM 1487 C C . VAL A 1 193 ? 13.259 -3.594 -8.311 1.00 95.31 193 VAL A C 1
ATOM 1489 O O . VAL A 1 193 ? 12.946 -3.348 -7.149 1.00 95.31 193 VAL A O 1
ATOM 1492 N N . GLU A 1 194 ? 14.368 -3.103 -8.870 1.00 97.62 194 GLU A N 1
ATOM 1493 C CA . GLU A 1 194 ? 15.339 -2.284 -8.124 1.00 97.62 194 GLU A CA 1
ATOM 1494 C C . GLU A 1 194 ? 14.678 -1.027 -7.537 1.00 97.62 194 GLU A C 1
ATOM 1496 O O . GLU A 1 194 ? 14.994 -0.617 -6.424 1.00 97.62 194 GLU A O 1
ATOM 1501 N N . ALA A 1 195 ? 13.723 -0.408 -8.241 1.00 98.06 195 ALA A N 1
ATOM 1502 C CA . ALA A 1 195 ? 12.998 0.749 -7.723 1.00 98.06 195 ALA A CA 1
ATOM 1503 C C . ALA A 1 195 ? 12.107 0.390 -6.523 1.00 98.06 195 ALA A C 1
ATOM 1505 O O . ALA A 1 195 ? 12.013 1.170 -5.573 1.00 98.06 195 ALA A O 1
ATOM 1506 N N . MET A 1 196 ? 11.476 -0.788 -6.539 1.00 97.38 196 MET A N 1
ATOM 1507 C CA . MET A 1 196 ? 10.702 -1.312 -5.408 1.00 97.38 196 MET A CA 1
ATOM 1508 C C . MET A 1 196 ? 11.601 -1.666 -4.211 1.00 97.38 196 MET A C 1
ATOM 1510 O O . MET A 1 196 ? 11.267 -1.333 -3.074 1.00 97.38 196 MET A O 1
ATOM 1514 N N . GLU A 1 197 ? 12.769 -2.262 -4.448 1.00 96.69 197 GLU A N 1
ATOM 1515 C CA . GLU A 1 197 ? 13.769 -2.529 -3.402 1.00 96.69 197 GLU A CA 1
ATOM 1516 C C . GLU A 1 197 ? 14.357 -1.230 -2.831 1.00 96.69 197 GLU A C 1
ATOM 1518 O O . GLU A 1 197 ? 14.495 -1.073 -1.614 1.00 96.69 197 GLU A O 1
ATOM 1523 N N . THR A 1 198 ? 14.619 -0.249 -3.697 1.00 97.69 198 THR A N 1
ATOM 1524 C CA . THR A 1 198 ? 15.047 1.097 -3.302 1.00 97.69 198 THR A CA 1
ATOM 1525 C C . THR A 1 198 ? 13.981 1.757 -2.434 1.00 97.69 198 THR A C 1
ATOM 1527 O O . THR A 1 198 ? 14.319 2.321 -1.397 1.00 97.69 198 THR A O 1
ATOM 1530 N N . LEU A 1 199 ? 12.694 1.642 -2.793 1.00 96.25 199 LEU A N 1
ATOM 1531 C CA . LEU A 1 199 ? 11.590 2.151 -1.977 1.00 96.25 199 LEU A CA 1
ATOM 1532 C C . LEU A 1 199 ? 11.630 1.560 -0.567 1.00 96.25 199 LEU A C 1
ATOM 1534 O O . LEU A 1 199 ? 11.625 2.319 0.397 1.00 96.25 199 LEU A O 1
ATOM 1538 N N . VAL A 1 200 ? 11.703 0.232 -0.449 1.00 95.19 200 VAL A N 1
ATOM 1539 C CA . VAL A 1 200 ? 11.797 -0.455 0.851 1.00 95.19 200 VAL A CA 1
ATOM 1540 C C . VAL A 1 200 ? 13.004 0.043 1.650 1.00 95.19 200 VAL A C 1
ATOM 1542 O O . VAL A 1 200 ? 12.882 0.308 2.843 1.00 95.19 200 VAL A O 1
ATOM 1545 N N . THR A 1 201 ? 14.141 0.242 0.983 1.00 95.62 201 THR A N 1
ATOM 1546 C CA . THR A 1 201 ? 15.386 0.720 1.603 1.00 95.62 201 THR A CA 1
ATOM 1547 C C . THR A 1 201 ? 15.265 2.138 2.160 1.00 95.62 201 THR A C 1
ATOM 1549 O O . THR A 1 201 ? 15.735 2.408 3.265 1.00 95.62 201 THR A O 1
ATOM 1552 N N . ILE A 1 202 ? 14.640 3.059 1.419 1.00 94.56 202 ILE A N 1
ATOM 1553 C CA . ILE A 1 202 ? 14.583 4.479 1.803 1.00 94.56 202 ILE A CA 1
ATOM 1554 C C . ILE A 1 202 ? 13.405 4.834 2.711 1.00 94.56 202 ILE A C 1
ATOM 1556 O O . ILE A 1 202 ? 13.419 5.872 3.378 1.00 94.56 202 ILE A O 1
ATOM 1560 N N . LEU A 1 203 ? 12.382 3.983 2.745 1.00 91.75 203 LEU A N 1
ATOM 1561 C CA . LEU A 1 203 ? 11.149 4.221 3.483 1.00 91.75 203 LEU A CA 1
ATOM 1562 C C . LEU A 1 203 ? 11.348 4.518 4.982 1.00 91.75 203 LEU A C 1
ATOM 1564 O O . LEU A 1 203 ? 10.691 5.442 5.463 1.00 91.75 203 LEU A O 1
ATOM 1568 N N . PRO A 1 204 ? 12.246 3.838 5.730 1.00 91.19 204 PRO A N 1
ATOM 1569 C CA . PRO A 1 204 ? 12.468 4.143 7.142 1.00 91.19 204 PRO A CA 1
ATOM 1570 C C . PRO A 1 204 ? 12.917 5.592 7.358 1.00 91.19 204 PRO A C 1
ATOM 1572 O O . PRO A 1 204 ? 12.448 6.241 8.293 1.00 91.19 204 PRO A O 1
ATOM 1575 N N . THR A 1 205 ? 13.762 6.108 6.462 1.00 91.56 205 THR A N 1
ATOM 1576 C CA . THR A 1 205 ? 14.295 7.477 6.500 1.00 91.56 205 THR A CA 1
ATOM 1577 C C . THR A 1 205 ? 13.246 8.511 6.103 1.00 91.56 205 THR A C 1
ATOM 1579 O O . THR A 1 205 ? 13.153 9.558 6.734 1.00 91.56 205 THR A O 1
ATOM 1582 N N . LEU A 1 206 ? 12.405 8.213 5.107 1.00 88.81 206 LEU A N 1
ATOM 1583 C CA . LEU A 1 206 ? 11.328 9.120 4.686 1.00 88.81 206 LEU A CA 1
ATOM 1584 C C . LEU A 1 206 ? 10.132 9.119 5.647 1.00 88.81 206 LEU A C 1
ATOM 1586 O O . LEU A 1 206 ? 9.424 10.121 5.754 1.00 88.81 206 LEU A O 1
ATOM 1590 N N . SER A 1 207 ? 9.910 8.014 6.364 1.00 87.62 207 SER A N 1
ATOM 1591 C CA . SER A 1 207 ? 8.710 7.810 7.177 1.00 87.62 207 SER A CA 1
ATOM 1592 C C . SER A 1 207 ? 8.379 8.913 8.189 1.00 87.62 207 SER A C 1
ATOM 1594 O O . SER A 1 207 ? 7.201 9.270 8.275 1.00 87.62 207 SER A O 1
ATOM 1596 N N . PRO A 1 208 ? 9.346 9.517 8.915 1.00 86.56 208 PRO A N 1
ATOM 1597 C CA . PRO A 1 208 ? 9.047 10.555 9.900 1.00 86.56 208 PRO A CA 1
ATOM 1598 C C . PRO A 1 208 ? 8.443 11.820 9.281 1.00 86.56 208 PRO A C 1
ATOM 1600 O O . PRO A 1 208 ? 7.762 12.568 9.978 1.00 86.56 208 PRO A O 1
ATOM 1603 N N . HIS A 1 209 ? 8.665 12.037 7.984 1.00 84.38 209 HIS A N 1
ATOM 1604 C CA . HIS A 1 209 ? 8.245 13.233 7.259 1.00 84.38 209 HIS A CA 1
ATOM 16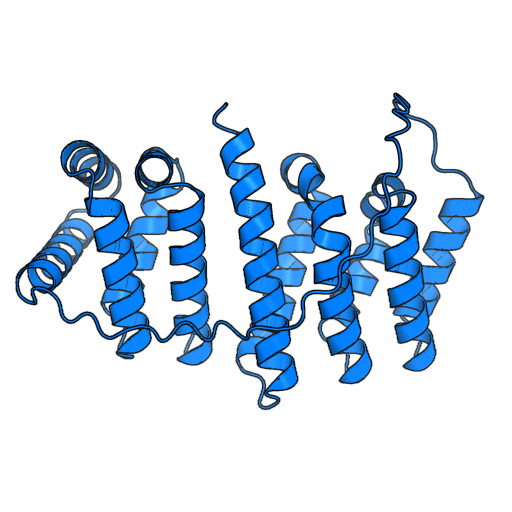05 C C . HIS A 1 209 ? 6.868 13.081 6.599 1.00 84.38 209 HIS A C 1
ATOM 1607 O O . HIS A 1 209 ? 6.286 14.075 6.172 1.00 84.38 209 HIS A O 1
ATOM 1613 N N . PHE A 1 210 ? 6.289 11.870 6.548 1.00 80.31 210 PHE A N 1
ATOM 1614 C CA . PHE A 1 210 ? 4.970 11.651 5.927 1.00 80.31 210 PHE A CA 1
ATOM 1615 C C . PHE A 1 210 ? 3.840 12.443 6.593 1.00 80.31 210 PHE A C 1
ATOM 1617 O O . PHE A 1 210 ? 2.863 12.786 5.929 1.00 80.31 210 PHE A O 1
ATOM 1624 N N . SER A 1 211 ? 3.949 12.741 7.889 1.00 74.38 211 SER A N 1
ATOM 1625 C CA . SER A 1 211 ? 2.925 13.510 8.603 1.00 74.38 211 SER A CA 1
ATOM 1626 C C . SER A 1 211 ? 3.006 15.011 8.307 1.00 74.38 211 SER A C 1
ATOM 1628 O O . SER A 1 211 ? 1.957 15.655 8.196 1.00 74.38 211 SER A O 1
ATOM 1630 N N . SER A 1 212 ? 4.219 15.550 8.138 1.00 76.50 212 SER A N 1
ATOM 1631 C CA . SER A 1 212 ? 4.495 16.988 8.007 1.00 76.50 212 SER A CA 1
ATOM 1632 C C . SER A 1 212 ? 4.580 17.482 6.562 1.00 76.50 212 SER A C 1
ATOM 1634 O O . SER A 1 212 ? 4.196 18.616 6.295 1.00 76.50 212 SER A O 1
ATOM 1636 N N . GLU A 1 213 ? 5.029 16.647 5.623 1.00 79.69 213 GLU A N 1
ATOM 1637 C CA . GLU A 1 213 ? 5.338 17.071 4.253 1.00 79.69 213 GLU A CA 1
ATOM 1638 C C . GLU A 1 213 ? 4.230 16.678 3.262 1.00 79.69 213 GLU A C 1
ATOM 1640 O O . GLU A 1 213 ? 4.036 15.505 2.924 1.00 79.69 213 GLU A O 1
ATOM 1645 N N . THR A 1 214 ? 3.502 17.670 2.741 1.00 78.25 214 THR A N 1
ATOM 1646 C CA . THR A 1 214 ? 2.413 17.464 1.763 1.00 78.25 214 THR A CA 1
ATOM 1647 C C . THR A 1 214 ? 2.904 16.828 0.456 1.00 78.25 214 THR A C 1
ATOM 1649 O O . THR A 1 214 ? 2.202 16.007 -0.147 1.00 78.25 214 THR A O 1
ATOM 1652 N N . SER A 1 215 ? 4.125 17.161 0.026 1.00 76.50 215 SER A N 1
ATOM 1653 C CA . SER A 1 215 ? 4.761 16.568 -1.157 1.00 76.50 215 SER A CA 1
ATOM 1654 C C . SER A 1 215 ? 4.927 15.055 -1.001 1.00 76.50 215 SER A C 1
ATOM 1656 O O . SER A 1 215 ? 4.560 14.300 -1.902 1.00 76.50 215 SER A O 1
ATOM 1658 N N . LEU A 1 216 ? 5.373 14.590 0.169 1.00 81.25 216 LEU A N 1
ATOM 1659 C CA . LEU A 1 216 ? 5.528 13.164 0.445 1.00 81.25 216 LEU A CA 1
ATOM 1660 C C . LEU A 1 216 ? 4.201 12.422 0.542 1.00 81.25 216 LEU A C 1
ATOM 1662 O O . LEU A 1 216 ? 4.130 11.282 0.092 1.00 81.25 216 LEU A O 1
ATOM 1666 N N . LYS A 1 217 ? 3.137 13.050 1.060 1.00 80.94 217 LYS A N 1
ATOM 1667 C CA . LYS A 1 217 ? 1.786 12.456 1.025 1.00 80.94 217 LYS A CA 1
ATOM 1668 C C . LYS A 1 217 ? 1.333 12.197 -0.413 1.00 80.94 217 LYS A C 1
ATOM 1670 O O . LYS A 1 217 ? 0.812 11.126 -0.720 1.00 80.94 217 LYS A O 1
ATOM 1675 N N . THR A 1 218 ? 1.589 13.155 -1.302 1.00 83.50 218 THR A N 1
ATOM 1676 C CA . THR A 1 218 ? 1.267 13.032 -2.731 1.00 83.50 218 THR A CA 1
ATOM 1677 C C . THR A 1 218 ? 2.087 11.920 -3.386 1.00 83.50 218 THR A C 1
ATOM 1679 O O . THR A 1 218 ? 1.533 11.066 -4.077 1.00 83.50 218 THR A O 1
ATOM 1682 N N . VAL A 1 219 ? 3.395 11.882 -3.122 1.00 84.50 219 VAL A N 1
ATOM 1683 C CA . VAL A 1 219 ? 4.301 10.840 -3.631 1.00 84.50 219 VAL A CA 1
ATOM 1684 C C . VAL A 1 219 ? 3.893 9.458 -3.126 1.00 84.50 219 VAL A C 1
ATOM 1686 O O . VAL A 1 219 ? 3.827 8.518 -3.910 1.00 84.50 219 VAL A O 1
ATOM 1689 N N . LEU A 1 220 ? 3.540 9.329 -1.848 1.00 85.94 220 LEU A N 1
ATOM 1690 C CA . LEU A 1 220 ? 3.052 8.082 -1.267 1.00 85.94 220 LEU A CA 1
ATOM 1691 C C . LEU A 1 220 ? 1.777 7.588 -1.962 1.00 85.94 220 LEU A C 1
ATOM 1693 O O . LEU A 1 220 ? 1.676 6.407 -2.287 1.00 85.94 220 LEU A O 1
ATOM 1697 N N . TYR A 1 221 ? 0.830 8.482 -2.252 1.00 85.19 221 TYR A N 1
ATOM 1698 C CA . TYR A 1 221 ? -0.372 8.130 -3.009 1.00 85.19 221 TYR A CA 1
ATOM 1699 C C . TYR A 1 221 ? -0.040 7.641 -4.429 1.00 85.19 221 TYR A C 1
ATOM 1701 O O . TYR A 1 221 ? -0.575 6.630 -4.889 1.00 85.19 221 TYR A O 1
ATOM 1709 N N . GLN A 1 222 ? 0.890 8.310 -5.116 1.00 88.94 222 GLN A N 1
ATOM 1710 C CA . GLN A 1 222 ? 1.347 7.885 -6.440 1.00 88.94 222 GLN A CA 1
ATOM 1711 C C . GLN A 1 222 ? 2.073 6.531 -6.398 1.00 88.94 222 GLN A C 1
ATOM 1713 O O . GLN A 1 222 ? 1.840 5.692 -7.270 1.00 88.94 222 GLN A O 1
ATOM 1718 N N . LEU A 1 223 ? 2.894 6.283 -5.372 1.00 89.56 223 LEU A N 1
ATOM 1719 C CA . LEU A 1 223 ? 3.541 4.990 -5.138 1.00 89.56 223 LEU A CA 1
ATOM 1720 C C . LEU A 1 223 ? 2.504 3.888 -4.926 1.00 89.56 223 LEU A C 1
ATOM 1722 O O . LEU A 1 223 ? 2.585 2.856 -5.584 1.00 89.56 223 LEU A O 1
ATOM 1726 N N . ILE A 1 224 ? 1.497 4.117 -4.078 1.00 88.62 224 ILE A N 1
ATOM 1727 C CA . ILE A 1 224 ? 0.403 3.162 -3.847 1.00 88.62 224 ILE A CA 1
ATOM 1728 C C . ILE A 1 224 ? -0.290 2.812 -5.170 1.00 88.62 224 ILE A C 1
ATOM 1730 O O . ILE A 1 224 ? -0.454 1.633 -5.480 1.00 88.62 224 ILE A O 1
ATOM 1734 N N . ASN A 1 225 ? -0.634 3.810 -5.988 1.00 87.44 225 ASN A N 1
ATOM 1735 C CA . ASN A 1 225 ? -1.267 3.580 -7.289 1.00 87.44 225 ASN A CA 1
ATOM 1736 C C . ASN A 1 225 ? -0.378 2.786 -8.252 1.00 87.44 225 ASN A C 1
ATOM 1738 O O . ASN A 1 225 ? -0.852 1.846 -8.894 1.00 87.44 225 ASN A O 1
ATOM 1742 N N . SER A 1 226 ? 0.909 3.126 -8.318 1.00 89.69 226 SER A N 1
ATOM 1743 C CA . SER A 1 226 ? 1.889 2.412 -9.138 1.00 89.69 226 SER A CA 1
ATOM 1744 C C . SER A 1 226 ? 2.017 0.945 -8.706 1.00 89.69 226 SER A C 1
ATOM 1746 O O . SER A 1 226 ? 1.854 0.032 -9.517 1.00 89.69 226 SER A O 1
ATOM 1748 N N . LEU A 1 227 ? 2.191 0.695 -7.405 1.00 91.50 227 LEU A N 1
ATOM 1749 C CA . LEU A 1 227 ? 2.334 -0.644 -6.828 1.00 91.50 227 LEU A CA 1
ATOM 1750 C C . LEU A 1 227 ? 1.067 -1.498 -6.978 1.00 91.50 227 LEU A C 1
ATOM 1752 O O . LEU A 1 227 ? 1.159 -2.707 -7.197 1.00 91.50 227 LEU A O 1
ATOM 1756 N N . MET A 1 228 ? -0.125 -0.892 -6.917 1.00 87.19 228 MET A N 1
ATOM 1757 C CA . MET A 1 228 ? -1.386 -1.617 -7.116 1.00 87.19 228 MET A CA 1
ATOM 1758 C C . MET A 1 228 ? -1.463 -2.279 -8.496 1.00 87.19 228 MET A C 1
ATOM 1760 O O . MET A 1 228 ? -2.016 -3.376 -8.610 1.00 87.19 228 MET A O 1
ATOM 1764 N N . SER A 1 229 ? -0.887 -1.656 -9.529 1.00 85.75 229 SER A N 1
ATOM 1765 C CA . SER A 1 229 ? -0.860 -2.229 -10.880 1.00 85.75 229 SER A CA 1
ATOM 1766 C C . SER A 1 229 ? -0.082 -3.555 -10.935 1.00 85.75 229 SER A C 1
ATOM 1768 O O . SER A 1 229 ? -0.473 -4.485 -11.645 1.00 85.75 229 SER A O 1
ATOM 1770 N N . HIS A 1 230 ? 0.948 -3.699 -10.093 1.00 88.94 230 HIS A N 1
ATOM 1771 C CA . HIS A 1 230 ? 1.796 -4.890 -10.027 1.00 88.94 230 HIS A CA 1
ATOM 1772 C C . HIS A 1 230 ? 1.149 -6.072 -9.311 1.00 88.94 230 HIS A C 1
ATOM 1774 O O . HIS A 1 230 ? 1.490 -7.217 -9.607 1.00 88.94 230 HIS A O 1
ATOM 1780 N N . LEU A 1 231 ? 0.166 -5.846 -8.434 1.00 86.31 231 LEU A N 1
ATOM 1781 C CA . LEU A 1 231 ? -0.539 -6.925 -7.725 1.00 86.31 231 LEU A CA 1
ATOM 1782 C C . LEU A 1 231 ? -1.325 -7.857 -8.666 1.00 86.31 231 LEU A C 1
ATOM 1784 O O . LEU A 1 231 ? -1.585 -9.011 -8.316 1.00 86.31 231 LEU A O 1
ATOM 1788 N N . ALA A 1 232 ? -1.694 -7.371 -9.854 1.00 84.56 232 ALA A N 1
ATOM 1789 C CA . ALA A 1 232 ? -2.320 -8.161 -10.916 1.00 84.56 232 ALA A CA 1
ATOM 1790 C C . ALA A 1 232 ? -1.343 -8.577 -12.033 1.00 84.56 232 ALA A C 1
ATOM 1792 O O . ALA A 1 232 ? -1.773 -9.168 -13.024 1.00 84.56 232 ALA A O 1
ATOM 1793 N N . SER A 1 233 ? -0.043 -8.293 -11.890 1.00 85.69 233 SER A N 1
ATOM 1794 C CA . SER A 1 233 ? 0.968 -8.671 -12.880 1.00 85.69 233 SER A CA 1
ATOM 1795 C C . SER A 1 233 ? 1.011 -10.186 -13.078 1.00 85.69 233 SER A C 1
ATOM 1797 O O . SER A 1 233 ? 0.832 -10.952 -12.129 1.00 85.69 233 SER A O 1
ATOM 1799 N N . ARG A 1 234 ? 1.305 -10.637 -14.304 1.00 85.00 234 ARG A N 1
ATOM 1800 C CA . ARG A 1 234 ? 1.595 -12.054 -14.596 1.00 85.00 234 ARG A CA 1
ATOM 1801 C C . ARG A 1 234 ? 2.937 -12.495 -14.005 1.00 85.00 234 ARG A C 1
ATOM 1803 O O . ARG A 1 234 ? 3.076 -13.662 -13.649 1.00 85.00 234 ARG A O 1
ATOM 1810 N N . SER A 1 235 ? 3.876 -11.564 -13.826 1.00 87.50 235 SER A N 1
ATOM 1811 C CA . SER A 1 235 ? 5.167 -11.824 -13.186 1.00 87.50 235 SER A CA 1
ATOM 1812 C C . SER A 1 235 ? 5.000 -12.008 -11.679 1.00 87.50 235 SER A C 1
ATOM 1814 O O . SER A 1 235 ? 4.537 -11.107 -10.978 1.00 87.50 235 SER A O 1
ATOM 1816 N N . GLU A 1 236 ? 5.401 -13.174 -11.176 1.00 87.56 236 GLU A N 1
ATOM 1817 C CA . GLU A 1 236 ? 5.429 -13.450 -9.739 1.00 87.56 236 GLU A CA 1
ATOM 1818 C C . GLU A 1 236 ? 6.389 -12.525 -8.995 1.00 87.56 236 GLU A C 1
ATOM 1820 O O . GLU A 1 236 ? 6.026 -12.002 -7.944 1.00 87.56 236 GLU A O 1
ATOM 1825 N N . GLY A 1 237 ? 7.546 -12.228 -9.594 1.00 87.19 237 GLY A N 1
ATOM 1826 C CA . GLY A 1 237 ? 8.512 -11.283 -9.042 1.00 87.19 237 GLY A CA 1
ATOM 1827 C C . GLY A 1 237 ? 7.888 -9.912 -8.779 1.00 87.19 237 GLY A C 1
ATOM 1828 O O . GLY A 1 237 ? 7.985 -9.411 -7.663 1.00 87.19 237 GLY A O 1
ATOM 1829 N N . HIS A 1 238 ? 7.169 -9.334 -9.750 1.00 88.69 238 HIS A N 1
ATOM 1830 C CA . HIS A 1 238 ? 6.475 -8.054 -9.542 1.00 88.69 238 HIS A CA 1
ATOM 1831 C C . HIS A 1 238 ? 5.408 -8.141 -8.450 1.00 88.69 238 HIS A C 1
ATOM 1833 O O . HIS A 1 238 ? 5.343 -7.262 -7.593 1.00 88.69 238 HIS A O 1
ATOM 1839 N N . ARG A 1 239 ? 4.589 -9.204 -8.445 1.00 90.50 239 ARG A N 1
ATOM 1840 C CA . ARG A 1 239 ? 3.560 -9.377 -7.408 1.00 90.50 239 ARG A CA 1
ATOM 1841 C C . ARG A 1 239 ? 4.180 -9.440 -6.014 1.00 90.50 239 ARG A C 1
ATOM 1843 O O . ARG A 1 239 ? 3.643 -8.828 -5.094 1.00 90.50 239 ARG A O 1
ATOM 1850 N N . GLN A 1 240 ? 5.285 -10.167 -5.859 1.00 91.81 240 GLN A N 1
ATOM 1851 C CA . GLN A 1 240 ? 5.938 -10.352 -4.568 1.00 91.81 240 GLN A CA 1
ATOM 1852 C C . GLN A 1 240 ? 6.606 -9.067 -4.069 1.00 91.81 240 GLN A C 1
ATOM 1854 O O . GLN A 1 240 ? 6.392 -8.687 -2.920 1.00 91.81 240 GLN A O 1
ATOM 1859 N N . HIS A 1 241 ? 7.334 -8.352 -4.932 1.00 93.56 241 HIS A N 1
ATOM 1860 C CA . HIS A 1 241 ? 7.953 -7.076 -4.558 1.00 93.56 241 HIS A CA 1
ATOM 1861 C C . HIS A 1 241 ? 6.902 -6.012 -4.234 1.00 93.56 241 HIS A C 1
ATOM 1863 O O . HIS A 1 241 ? 7.021 -5.327 -3.224 1.00 93.56 241 HIS A O 1
ATOM 1869 N N . ALA A 1 242 ? 5.817 -5.931 -5.011 1.00 93.50 242 ALA A N 1
ATOM 1870 C CA . ALA A 1 242 ? 4.736 -4.994 -4.725 1.00 93.50 242 ALA A CA 1
ATOM 1871 C C . ALA A 1 242 ? 4.065 -5.277 -3.373 1.00 93.50 242 ALA A C 1
ATOM 1873 O O . ALA A 1 242 ? 3.806 -4.345 -2.611 1.00 93.50 242 ALA A O 1
ATOM 1874 N N . ARG A 1 243 ? 3.825 -6.555 -3.041 1.00 90.62 243 ARG A N 1
ATOM 1875 C CA . ARG A 1 243 ? 3.323 -6.954 -1.714 1.00 90.62 243 ARG A CA 1
ATOM 1876 C C . ARG A 1 243 ? 4.276 -6.529 -0.602 1.00 90.62 243 ARG A C 1
ATOM 1878 O O . ARG A 1 243 ? 3.816 -5.919 0.356 1.00 90.62 243 ARG A O 1
ATOM 1885 N N . LEU A 1 244 ? 5.576 -6.787 -0.754 1.00 93.56 244 LEU A N 1
ATOM 1886 C CA . LEU A 1 244 ? 6.588 -6.377 0.223 1.00 93.56 244 LEU A CA 1
ATOM 1887 C C . LEU A 1 244 ? 6.605 -4.854 0.419 1.00 93.56 244 LEU A C 1
ATOM 1889 O O . LEU A 1 244 ? 6.599 -4.383 1.554 1.00 93.56 244 LEU A O 1
ATOM 1893 N N . CYS A 1 245 ? 6.552 -4.078 -0.669 1.00 94.19 245 CYS A N 1
ATOM 1894 C CA . CYS A 1 245 ? 6.456 -2.622 -0.580 1.00 94.19 245 CYS A CA 1
ATOM 1895 C C . CYS A 1 245 ? 5.220 -2.189 0.211 1.00 94.19 245 CYS A C 1
ATOM 1897 O O . CYS A 1 245 ? 5.334 -1.323 1.073 1.00 94.19 245 CYS A O 1
ATOM 1899 N N . PHE A 1 246 ? 4.051 -2.787 -0.040 1.00 91.88 246 PHE A N 1
ATOM 1900 C CA . PHE A 1 246 ? 2.850 -2.465 0.728 1.00 91.88 246 PHE A CA 1
ATOM 1901 C C . PHE A 1 246 ? 2.981 -2.823 2.210 1.00 91.88 246 PHE A C 1
ATOM 1903 O O . PHE A 1 246 ? 2.572 -2.032 3.055 1.00 91.88 246 PHE A O 1
ATOM 1910 N N . GLU A 1 247 ? 3.570 -3.971 2.538 1.00 90.75 247 GLU A N 1
ATOM 1911 C CA . GLU A 1 247 ? 3.778 -4.386 3.928 1.00 90.75 247 GLU A CA 1
ATOM 1912 C C . GLU A 1 247 ? 4.698 -3.425 4.689 1.00 90.75 247 GLU A C 1
ATOM 1914 O O . GLU A 1 247 ? 4.385 -3.028 5.818 1.00 90.75 247 GLU A O 1
ATOM 1919 N N . GLU A 1 248 ? 5.790 -2.992 4.058 1.00 91.25 248 GLU A N 1
ATOM 1920 C CA . GLU A 1 248 ? 6.699 -2.006 4.643 1.00 91.25 248 GLU A CA 1
ATOM 1921 C C . GLU A 1 248 ? 6.044 -0.617 4.719 1.00 91.25 248 GLU A C 1
ATOM 1923 O O . GLU A 1 248 ? 6.124 0.043 5.755 1.00 91.25 248 GLU A O 1
ATOM 1928 N N . ILE A 1 249 ? 5.288 -0.191 3.701 1.00 89.50 249 ILE A N 1
ATOM 1929 C CA . ILE A 1 249 ? 4.483 1.041 3.764 1.00 89.50 249 ILE A CA 1
ATOM 1930 C C . ILE A 1 249 ? 3.527 1.002 4.963 1.00 89.50 249 ILE A C 1
ATOM 1932 O O . ILE A 1 249 ? 3.517 1.934 5.771 1.00 89.50 249 ILE A O 1
ATOM 1936 N N . THR A 1 250 ? 2.775 -0.085 5.145 1.00 87.19 250 THR A N 1
ATOM 1937 C CA . THR A 1 250 ? 1.849 -0.246 6.276 1.00 87.19 250 THR A CA 1
ATOM 1938 C C . THR A 1 250 ? 2.572 -0.189 7.625 1.00 87.19 250 THR A C 1
ATOM 1940 O O . THR A 1 250 ? 2.075 0.439 8.563 1.00 87.19 250 THR A O 1
ATOM 1943 N N . LYS A 1 251 ? 3.763 -0.788 7.736 1.00 86.50 251 LYS A N 1
ATOM 1944 C CA . LYS A 1 251 ? 4.603 -0.753 8.947 1.00 86.50 251 LYS A CA 1
ATOM 1945 C C . LYS A 1 251 ? 4.985 0.670 9.357 1.00 86.50 251 LYS A C 1
ATOM 1947 O O . LYS A 1 251 ? 4.894 1.015 10.539 1.00 86.50 251 LYS A O 1
ATOM 1952 N N . TYR A 1 252 ? 5.388 1.498 8.399 1.00 82.12 252 TYR A N 1
ATOM 1953 C CA . TYR A 1 252 ? 5.850 2.856 8.684 1.00 82.12 252 TYR A CA 1
ATOM 1954 C C . TYR A 1 252 ? 4.703 3.866 8.810 1.00 82.12 252 TYR A C 1
ATOM 1956 O O . TYR A 1 252 ? 4.759 4.731 9.682 1.00 82.12 252 TYR A O 1
ATOM 1964 N N . ILE A 1 253 ? 3.619 3.710 8.044 1.00 73.44 253 ILE A N 1
ATOM 1965 C CA . ILE A 1 253 ? 2.419 4.548 8.189 1.00 73.44 253 ILE A CA 1
ATOM 1966 C C . ILE A 1 253 ? 1.736 4.307 9.541 1.00 73.44 253 ILE A C 1
ATOM 1968 O O . ILE A 1 253 ? 1.403 5.274 10.225 1.00 73.44 253 ILE A O 1
ATOM 1972 N N . GLY A 1 254 ? 1.575 3.049 9.975 1.00 61.94 254 GLY A N 1
ATOM 1973 C CA . GLY A 1 254 ? 0.974 2.739 11.281 1.00 61.94 254 GLY A CA 1
ATOM 1974 C C . GLY A 1 254 ? 1.734 3.380 12.450 1.00 61.94 254 GLY A C 1
ATOM 1975 O O . GLY A 1 254 ? 1.130 3.885 13.394 1.00 61.94 254 GLY A O 1
ATOM 1976 N N . SER A 1 255 ? 3.062 3.467 12.335 1.00 58.66 255 SER A N 1
ATOM 1977 C CA . SER A 1 255 ? 3.918 4.142 13.317 1.00 58.66 255 SER A CA 1
ATOM 1978 C C . SER A 1 255 ? 3.704 5.663 13.360 1.00 58.66 255 SER A C 1
ATOM 1980 O O . SER A 1 255 ? 3.850 6.272 14.420 1.00 58.66 255 SER A O 1
ATOM 1982 N N . CYS A 1 256 ? 3.356 6.289 12.231 1.00 59.19 256 CYS A N 1
ATOM 1983 C CA . CYS A 1 256 ? 3.026 7.716 12.167 1.00 59.19 256 CYS A CA 1
ATOM 1984 C C . CYS A 1 256 ? 1.648 8.016 12.766 1.00 59.19 256 CYS A C 1
ATOM 1986 O O . CYS A 1 256 ? 1.513 9.016 13.467 1.00 59.19 256 CYS A O 1
ATOM 1988 N N . PHE A 1 257 ? 0.661 7.135 12.567 1.00 54.41 257 PHE A N 1
ATOM 1989 C CA . PHE A 1 257 ? -0.649 7.259 13.215 1.00 54.41 257 PHE A CA 1
ATOM 1990 C C . PHE A 1 257 ? -0.539 7.187 14.742 1.00 54.41 257 PHE A C 1
ATOM 1992 O O . PHE A 1 257 ? -1.108 8.029 15.424 1.00 54.41 257 PHE A O 1
ATOM 1999 N N . LEU A 1 258 ? 0.262 6.267 15.291 1.00 49.41 258 LEU A N 1
ATOM 2000 C CA . LEU A 1 258 ? 0.458 6.153 16.746 1.00 49.41 258 LEU A CA 1
ATOM 2001 C C . LEU A 1 258 ? 1.092 7.400 17.387 1.00 49.41 258 LEU A C 1
ATOM 2003 O O . LEU A 1 258 ? 0.865 7.662 18.565 1.00 49.41 258 LEU A O 1
ATOM 2007 N N . LYS A 1 259 ? 1.873 8.182 16.631 1.00 49.69 259 LYS A N 1
ATOM 2008 C CA . LYS A 1 259 ? 2.465 9.443 17.112 1.00 49.69 259 LYS A CA 1
ATOM 2009 C C . LYS A 1 259 ? 1.475 10.610 17.155 1.00 49.69 259 LYS A C 1
ATOM 2011 O O . LYS A 1 259 ? 1.812 11.625 17.742 1.00 49.69 259 LYS A O 1
ATOM 2016 N N . LEU A 1 260 ? 0.298 10.483 16.540 1.00 38.72 260 LEU A N 1
ATOM 2017 C CA . LEU A 1 260 ? -0.758 11.502 16.582 1.00 38.72 260 LEU A CA 1
ATOM 2018 C C . LEU A 1 260 ? -1.692 11.348 17.796 1.00 38.72 260 LEU A C 1
ATOM 2020 O O . LEU A 1 260 ? -2.477 12.249 18.063 1.00 38.72 260 LEU A O 1
ATOM 2024 N N . PHE A 1 261 ? -1.609 10.226 18.519 1.00 35.56 261 PHE A N 1
ATOM 2025 C CA . PHE A 1 261 ? -2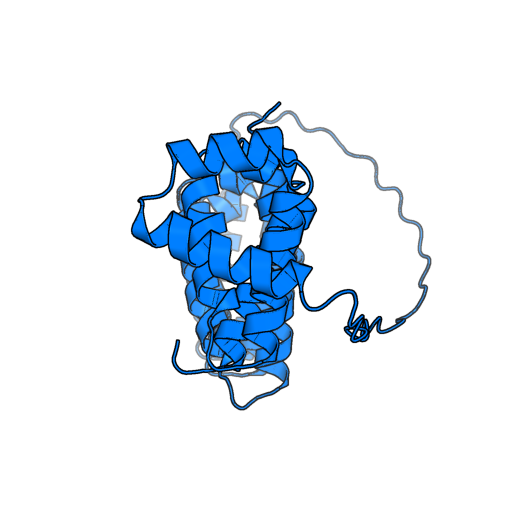.440 9.922 19.693 1.00 35.56 261 PHE A CA 1
ATOM 2026 C C . PHE A 1 261 ? -1.656 9.950 21.020 1.00 35.56 261 PHE A C 1
ATOM 2028 O O . PHE A 1 261 ? -2.142 9.458 22.037 1.00 35.56 261 PHE A O 1
ATOM 2035 N N . LYS A 1 262 ? -0.439 10.505 21.009 1.00 32.97 262 LYS A N 1
ATOM 2036 C CA . LYS A 1 262 ? 0.330 10.884 22.202 1.00 32.97 262 LYS A CA 1
ATOM 2037 C C . LYS A 1 262 ? 0.518 12.390 22.203 1.00 32.97 262 LYS A C 1
ATOM 2039 O O . LYS A 1 262 ? 0.495 12.959 23.311 1.00 32.97 262 LYS A O 1
#

InterPro domains:
  IPR011989 Armadillo-like helical [G3DSA:1.25.10.10] (1-92)
  IPR011989 Armadillo-like helical [G3DSA:1.25.10.10] (126-261)
  IPR016024 Armadillo-type fold [SSF48371] (2-257)

Foldseek 3Di:
DPDPLLLLLVLQLLLVLCVLLALLNCLVDPCVLVSLVSLLCQLPDPDPSSNVSSLVSLVRNCPPVVSSVVSCVVRDDPVSVVSSVVSVVVSVVPPDPPPPPPPPPPDDDDDDDDDDDDDPDDPDDDDPDDPVLVVLLVLLLCLLPDPDLVSVLVSLVSLLVSCVVPVPSSLVPLSSLVSLLVQCQDPDPVSVLSSLVSLLSNCVSCLVCCVPRPSVVVSVVSNLVSLSVQSPDPDPSSVVSSSVSSNSVSVSVSVVVSVVVD

Sequence (262 aa):
SKSNTIRACCASLLVKLVERLGPVNAIGSVEFPRFVTSLLLFARDANVTVRQTGKYGIRLLSQSNDLFDDAVRKSLNESERQNLNEVLDAINRRGLEETSLASSSLSLGSISRSGSMRRSGSNGRDAPISQSIQQDLLQVRNNLIASEWERRMKGLKEFSQIVMRNDRAAISDTKVLGAFVGRTSDINFKVSVEAMETLVTILPTLSPHFSSETSLKTVLYQLINSLMSHLASRSEGHRQHARLCFEEITKYIGSCFLKLFK

Secondary structure (DSSP, 8-state):
---HHHHHHHHHHHHHHHHHH-HHHHHHSTTHHHHHHHHHHHHT-SSHHHHHHHHHHHHHHTTSHHHHHHHHHHH--HHHHHHHHHHHHHHHHTTT-----------------------------SPPPPHHHHHHHHHHHHHHT-SSHHHHHHHHHHHHHHHHH-HHHHHH-HHHHHHHHHHHT-SSHHHHHHHHHHHHHHHHHHGGGTTT-HHHHHHHHHHHHHHHHHTT-S-HHHHHHHHHHHHHHHHHHHHHHHTT--

Radius of gyration: 21.42 Å; chains: 1; bounding box: 58×50×47 Å

pLDDT: mean 83.44, std 19.62, range [29.38, 98.69]